Protein AF-A0A1H6UQT1-F1 (afdb_monomer_lite)

Structure (mmCIF, N/CA/C/O backbone):
data_AF-A0A1H6UQT1-F1
#
_entry.id   AF-A0A1H6UQT1-F1
#
loop_
_atom_site.group_PDB
_atom_site.id
_atom_site.type_symbol
_atom_site.label_atom_id
_atom_site.label_alt_id
_atom_site.label_comp_id
_atom_site.label_asym_id
_atom_site.label_entity_id
_atom_site.label_seq_id
_atom_site.pdbx_PDB_ins_code
_atom_site.Cartn_x
_atom_site.Cartn_y
_atom_site.Cartn_z
_atom_site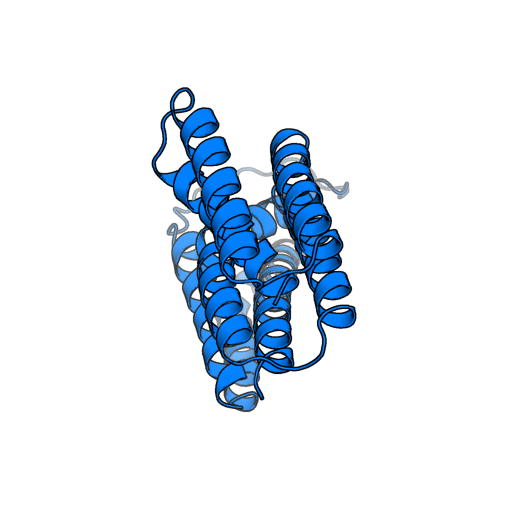.occupancy
_atom_site.B_iso_or_equiv
_atom_site.auth_seq_id
_atom_site.auth_comp_id
_atom_site.auth_asym_id
_atom_site.auth_atom_id
_atom_site.pdbx_PDB_model_num
ATOM 1 N N . MET A 1 1 ? 5.698 -1.270 -13.693 1.00 94.94 1 MET A N 1
ATOM 2 C CA . MET A 1 1 ? 6.881 -1.743 -12.941 1.00 94.94 1 MET A CA 1
ATOM 3 C C . MET A 1 1 ? 7.335 -0.744 -11.873 1.00 94.94 1 MET A C 1
ATOM 5 O O . MET A 1 1 ? 7.610 -1.152 -10.746 1.00 94.94 1 MET A O 1
ATOM 9 N N . THR A 1 2 ? 7.404 0.556 -12.178 1.00 96.44 2 THR A N 1
ATOM 10 C CA . THR A 1 2 ? 7.917 1.591 -11.264 1.00 96.44 2 THR A CA 1
ATOM 11 C C . THR A 1 2 ? 7.169 1.626 -9.932 1.00 96.44 2 THR A C 1
ATOM 13 O O . THR A 1 2 ? 7.797 1.677 -8.874 1.00 96.44 2 THR A O 1
ATOM 16 N N . ALA A 1 3 ? 5.834 1.540 -9.957 1.00 96.94 3 ALA A N 1
ATOM 17 C CA . ALA A 1 3 ? 5.029 1.556 -8.737 1.00 96.94 3 ALA A CA 1
ATOM 18 C C . ALA A 1 3 ? 5.322 0.350 -7.830 1.00 96.94 3 ALA A C 1
ATOM 20 O O . ALA A 1 3 ? 5.468 0.495 -6.616 1.00 96.94 3 ALA A O 1
ATOM 21 N N . ALA A 1 4 ? 5.451 -0.840 -8.422 1.00 97.25 4 ALA A N 1
ATOM 22 C CA . ALA A 1 4 ? 5.762 -2.067 -7.696 1.00 97.25 4 ALA A CA 1
ATOM 23 C C . ALA A 1 4 ? 7.134 -1.986 -7.016 1.00 97.25 4 ALA A C 1
ATOM 25 O O . ALA A 1 4 ? 7.256 -2.307 -5.832 1.00 97.25 4 ALA A O 1
ATOM 26 N N . ILE A 1 5 ? 8.147 -1.492 -7.736 1.00 97.31 5 ILE A N 1
ATOM 27 C CA . ILE A 1 5 ? 9.491 -1.307 -7.182 1.00 97.31 5 ILE A CA 1
ATOM 28 C C . ILE A 1 5 ? 9.473 -0.270 -6.056 1.00 97.31 5 ILE A C 1
ATOM 30 O O . ILE A 1 5 ? 10.095 -0.519 -5.028 1.00 97.31 5 ILE A O 1
ATOM 34 N N . LEU A 1 6 ? 8.725 0.837 -6.176 1.00 98.06 6 LEU A N 1
ATOM 35 C CA . LEU A 1 6 ? 8.603 1.822 -5.093 1.00 98.06 6 LEU A CA 1
ATOM 36 C C . LEU A 1 6 ? 8.063 1.177 -3.810 1.00 98.06 6 LEU A C 1
ATOM 38 O O . LEU A 1 6 ? 8.638 1.356 -2.735 1.00 98.06 6 LEU A O 1
ATOM 42 N N . VAL A 1 7 ? 6.982 0.403 -3.927 1.00 97.94 7 VAL A N 1
ATOM 43 C CA . VAL A 1 7 ? 6.360 -0.286 -2.788 1.00 97.94 7 VAL A CA 1
ATOM 44 C C . VAL A 1 7 ? 7.324 -1.293 -2.161 1.00 97.94 7 VAL A C 1
ATOM 46 O O . VAL A 1 7 ? 7.484 -1.301 -0.941 1.00 97.94 7 VAL A O 1
ATOM 49 N N . ALA A 1 8 ? 8.021 -2.098 -2.966 1.00 97.44 8 ALA A N 1
ATOM 50 C CA . ALA A 1 8 ? 9.017 -3.049 -2.469 1.00 97.44 8 ALA A CA 1
ATOM 51 C C . ALA A 1 8 ? 10.230 -2.357 -1.821 1.00 97.44 8 ALA A C 1
ATOM 53 O O . ALA A 1 8 ? 10.737 -2.802 -0.791 1.00 97.44 8 ALA A O 1
ATOM 54 N N . MET A 1 9 ? 10.674 -1.238 -2.388 1.00 96.62 9 MET A N 1
ATOM 55 C CA . MET A 1 9 ? 11.786 -0.440 -1.884 1.00 96.62 9 MET A CA 1
ATOM 56 C C . MET A 1 9 ? 11.450 0.146 -0.512 1.00 96.62 9 MET A C 1
ATOM 58 O O . MET A 1 9 ? 12.238 -0.008 0.421 1.00 96.62 9 MET A O 1
ATOM 62 N N . VAL A 1 10 ? 10.255 0.721 -0.352 1.00 97.38 10 VAL A N 1
ATOM 63 C CA . VAL A 1 10 ? 9.755 1.222 0.937 1.00 97.38 10 VAL A CA 1
ATOM 64 C C . VAL A 1 10 ? 9.541 0.090 1.946 1.00 97.38 10 VAL A C 1
ATOM 66 O O . VAL A 1 10 ? 9.952 0.211 3.101 1.00 97.38 10 VAL A O 1
ATOM 69 N N . ALA A 1 11 ? 8.992 -1.046 1.517 1.00 97.12 11 ALA A N 1
ATOM 70 C CA . ALA A 1 11 ? 8.860 -2.232 2.358 1.00 97.12 11 ALA A CA 1
ATOM 71 C C . ALA A 1 11 ? 10.218 -2.717 2.898 1.00 97.12 11 ALA A C 1
ATOM 73 O O . ALA A 1 11 ? 10.340 -3.025 4.084 1.00 97.12 11 ALA A O 1
ATOM 74 N N . GLY A 1 12 ? 11.262 -2.727 2.064 1.00 95.62 12 GLY A N 1
ATOM 75 C CA . GLY A 1 12 ? 12.613 -3.090 2.493 1.00 95.62 12 GLY A CA 1
ATOM 76 C C . GLY A 1 12 ? 13.187 -2.132 3.540 1.00 95.62 12 GLY A C 1
ATOM 77 O O . GLY A 1 12 ? 13.788 -2.582 4.516 1.00 95.62 12 GLY A O 1
ATOM 78 N N . VAL A 1 13 ? 12.931 -0.824 3.414 1.00 94.81 13 VAL A N 1
ATOM 79 C CA . VAL A 1 13 ? 13.302 0.166 4.444 1.00 94.81 13 VAL A CA 1
ATOM 80 C C . VAL A 1 13 ? 12.643 -0.154 5.786 1.00 94.81 13 VAL A C 1
ATOM 82 O O . VAL A 1 13 ? 13.306 -0.123 6.825 1.00 94.81 13 VAL A O 1
ATOM 85 N N . GLU A 1 14 ? 11.354 -0.491 5.776 1.00 94.56 14 GLU A N 1
ATOM 86 C CA . GLU A 1 14 ? 10.611 -0.847 6.987 1.00 94.56 14 GLU A CA 1
ATOM 87 C C . GLU A 1 14 ? 11.167 -2.119 7.641 1.00 94.56 14 GLU A C 1
ATOM 89 O O . GLU A 1 14 ? 11.410 -2.129 8.850 1.00 94.56 14 GLU A O 1
ATOM 94 N N . VAL A 1 15 ? 11.465 -3.156 6.849 1.00 93.75 15 VAL A N 1
ATOM 95 C CA . VAL A 1 15 ? 12.079 -4.406 7.335 1.00 93.75 15 VAL A CA 1
ATOM 96 C C . VAL A 1 15 ? 13.429 -4.137 7.987 1.00 93.75 15 VAL A C 1
ATOM 98 O O . VAL A 1 15 ? 13.685 -4.614 9.094 1.00 93.75 15 VAL A O 1
ATOM 101 N N . LEU A 1 16 ? 14.285 -3.332 7.355 1.00 92.00 16 LEU A N 1
ATOM 102 C CA . LEU A 1 16 ? 15.572 -2.948 7.939 1.00 92.00 16 LEU A CA 1
ATOM 103 C C . LEU A 1 16 ? 15.386 -2.200 9.261 1.00 92.00 16 LEU A C 1
ATOM 105 O O . LEU A 1 16 ? 16.152 -2.402 10.208 1.00 92.00 16 LEU A O 1
ATOM 109 N N . GLY A 1 17 ? 14.335 -1.386 9.365 1.00 86.56 17 GLY A N 1
ATOM 110 C CA . GLY A 1 17 ? 13.937 -0.720 10.598 1.00 86.56 17 GLY A CA 1
ATOM 111 C C . GLY A 1 17 ? 13.612 -1.678 11.750 1.00 86.56 17 GLY A C 1
ATOM 112 O O . GLY A 1 17 ? 13.822 -1.316 12.907 1.00 86.56 17 GLY A O 1
ATOM 113 N N . TRP A 1 18 ? 13.155 -2.904 11.475 1.00 85.75 18 TRP A N 1
ATOM 114 C CA . TRP A 1 18 ? 12.771 -3.857 12.524 1.00 85.75 18 TRP A CA 1
ATOM 115 C C . TRP A 1 18 ? 13.965 -4.491 13.246 1.00 85.75 18 TRP A C 1
ATOM 117 O O . TRP A 1 18 ? 13.847 -4.787 14.433 1.00 85.75 18 TRP A O 1
ATOM 127 N N . TRP A 1 19 ? 15.092 -4.677 12.553 1.00 77.88 19 TRP A N 1
ATOM 128 C CA . TRP A 1 19 ? 16.252 -5.434 13.052 1.00 77.88 19 TRP A CA 1
ATOM 129 C C . TRP A 1 19 ? 17.462 -4.550 13.379 1.00 77.88 19 TRP A C 1
ATOM 131 O O . TRP A 1 19 ? 18.312 -4.932 14.181 1.00 77.88 19 TRP A O 1
ATOM 141 N N . SER A 1 20 ? 17.572 -3.371 12.760 1.00 74.38 20 SER A N 1
ATOM 142 C CA . SER A 1 20 ? 18.757 -2.517 12.900 1.00 74.38 20 SER A CA 1
ATOM 143 C C . SER A 1 20 ? 18.741 -1.656 14.166 1.00 74.38 20 SER A C 1
ATOM 145 O O . SER A 1 20 ? 17.747 -0.998 14.496 1.00 74.38 20 SER A O 1
ATOM 147 N N . TYR A 1 21 ? 19.902 -1.578 14.827 1.00 75.38 21 TYR A N 1
ATOM 148 C CA . TYR A 1 21 ? 20.188 -0.528 15.802 1.00 75.38 21 TYR A CA 1
ATOM 149 C C . TYR A 1 21 ? 20.280 0.829 15.095 1.00 75.38 21 TYR A C 1
ATOM 151 O O . TYR A 1 21 ? 20.700 0.914 13.940 1.00 75.38 21 TYR A O 1
ATOM 159 N N . ALA A 1 22 ? 19.949 1.914 15.802 1.00 72.88 22 ALA A N 1
ATOM 160 C CA . ALA A 1 22 ? 19.848 3.258 15.220 1.00 72.88 22 ALA A CA 1
ATOM 161 C C . ALA A 1 22 ? 21.080 3.680 14.391 1.00 72.88 22 ALA A C 1
ATOM 163 O O . ALA A 1 22 ? 20.933 4.310 13.347 1.00 72.88 22 ALA A O 1
ATOM 164 N N . ARG A 1 23 ? 22.290 3.278 14.811 1.00 74.62 23 ARG A N 1
ATOM 165 C CA . ARG A 1 23 ? 23.546 3.605 14.117 1.00 74.62 23 ARG A CA 1
ATOM 166 C C . ARG A 1 23 ? 23.742 2.834 12.804 1.00 74.62 23 ARG A C 1
ATOM 168 O O . ARG A 1 23 ? 24.265 3.401 11.853 1.00 74.62 23 ARG A O 1
ATOM 175 N N . THR A 1 24 ? 23.325 1.568 12.727 1.00 84.75 24 THR A N 1
ATOM 176 C CA . THR A 1 24 ? 23.462 0.751 11.505 1.00 84.75 24 THR A CA 1
ATOM 177 C C . THR A 1 24 ? 22.289 0.927 10.545 1.00 84.75 24 THR A C 1
ATOM 179 O O . THR A 1 24 ? 22.430 0.644 9.358 1.00 84.75 24 THR A O 1
ATOM 182 N N . ARG A 1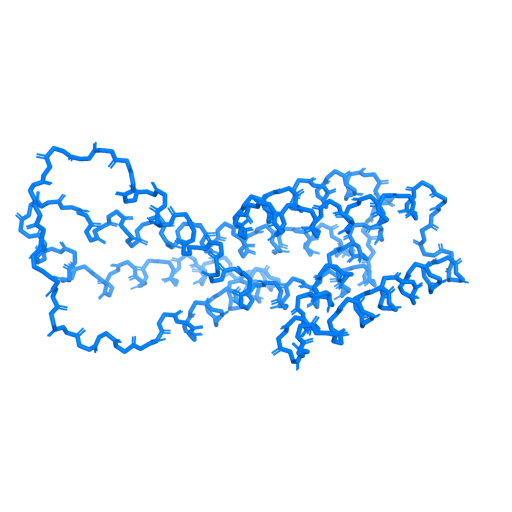 25 ? 21.158 1.458 11.028 1.00 85.88 25 ARG A N 1
ATOM 183 C CA . ARG A 1 25 ? 19.943 1.675 10.236 1.00 85.88 25 ARG A CA 1
ATOM 184 C C . ARG A 1 25 ? 20.171 2.574 9.026 1.00 85.88 25 ARG A C 1
ATOM 186 O O . ARG A 1 25 ? 19.794 2.195 7.929 1.00 85.88 25 ARG A O 1
ATOM 193 N N . LEU A 1 26 ? 20.809 3.732 9.206 1.00 86.38 26 LEU A N 1
ATOM 194 C CA . LEU A 1 26 ? 21.020 4.687 8.109 1.00 86.38 26 LEU A CA 1
ATOM 195 C C . LEU A 1 26 ? 21.854 4.085 6.974 1.00 86.38 26 LEU A C 1
ATOM 197 O O . LEU A 1 26 ? 21.482 4.211 5.811 1.00 86.38 26 LEU A O 1
ATOM 201 N N . VAL A 1 27 ? 22.944 3.395 7.321 1.00 88.50 27 VAL A N 1
ATOM 202 C CA . VAL A 1 27 ? 23.812 2.732 6.339 1.00 88.50 27 VAL A CA 1
ATOM 203 C C . VAL A 1 27 ? 23.055 1.609 5.639 1.00 88.50 27 VAL A C 1
ATOM 205 O O . VAL A 1 27 ? 23.078 1.541 4.418 1.00 88.50 27 VAL A O 1
ATOM 208 N N . ALA A 1 28 ? 22.335 0.764 6.382 1.00 90.31 28 ALA A N 1
ATOM 209 C CA . ALA A 1 28 ? 21.556 -0.321 5.792 1.00 90.31 28 ALA A CA 1
ATOM 210 C C . ALA A 1 28 ? 20.471 0.203 4.838 1.00 90.31 28 ALA A C 1
ATOM 212 O O . ALA A 1 28 ? 20.339 -0.306 3.728 1.00 90.31 28 ALA A O 1
ATOM 213 N N . THR A 1 29 ? 19.740 1.248 5.240 1.00 91.75 29 THR A N 1
ATOM 214 C CA . THR A 1 29 ? 18.734 1.911 4.406 1.00 91.75 29 THR A CA 1
ATOM 215 C C . THR A 1 29 ? 19.367 2.487 3.145 1.00 91.75 29 THR A C 1
ATOM 217 O O . THR A 1 29 ? 18.905 2.181 2.053 1.00 91.75 29 THR A O 1
ATOM 220 N N . ALA A 1 30 ? 20.441 3.274 3.262 1.00 91.62 30 ALA A N 1
ATOM 221 C CA . ALA A 1 30 ? 21.112 3.861 2.103 1.00 91.62 30 ALA A CA 1
ATOM 222 C C . ALA A 1 30 ? 21.621 2.780 1.136 1.00 91.62 30 ALA A C 1
ATOM 224 O O . ALA A 1 30 ? 21.356 2.854 -0.062 1.00 91.62 30 ALA A O 1
ATOM 225 N N . THR A 1 31 ? 22.274 1.740 1.662 1.00 93.50 31 THR A N 1
ATOM 226 C CA . THR A 1 31 ? 22.755 0.597 0.878 1.00 93.50 31 THR A CA 1
ATOM 227 C C . THR A 1 31 ? 21.613 -0.110 0.155 1.00 93.50 31 THR A C 1
ATOM 229 O O . THR A 1 31 ? 21.726 -0.385 -1.035 1.00 93.50 31 THR A O 1
ATOM 232 N N . TRP A 1 32 ? 20.491 -0.361 0.832 1.00 95.06 32 TRP A N 1
ATOM 233 C CA . TRP A 1 32 ? 19.310 -0.967 0.219 1.00 95.06 32 TRP A CA 1
ATOM 234 C C . TRP A 1 32 ? 18.748 -0.128 -0.931 1.00 95.06 32 TRP A C 1
ATOM 236 O O . TRP A 1 32 ? 18.534 -0.658 -2.019 1.00 95.06 32 TRP A O 1
ATOM 246 N N . LEU A 1 33 ? 18.563 1.180 -0.725 1.00 94.38 33 LEU A N 1
ATOM 247 C CA . LEU A 1 33 ? 18.030 2.065 -1.764 1.00 94.38 33 LEU A CA 1
ATOM 248 C C . LEU A 1 33 ? 18.947 2.106 -2.992 1.00 94.38 33 LEU A C 1
ATOM 250 O O . LEU A 1 33 ? 18.461 2.038 -4.118 1.00 94.38 33 LEU A O 1
ATOM 254 N N . VAL A 1 34 ? 20.267 2.161 -2.781 1.00 94.62 34 VAL A N 1
ATOM 255 C CA . VAL A 1 34 ? 21.251 2.125 -3.872 1.00 94.62 34 VAL A CA 1
ATOM 256 C C . VAL A 1 34 ? 21.190 0.794 -4.619 1.00 94.62 34 VAL A C 1
ATOM 258 O O . VAL A 1 34 ? 21.126 0.804 -5.844 1.00 94.62 34 VAL A O 1
ATOM 261 N N . ILE A 1 35 ? 21.159 -0.341 -3.912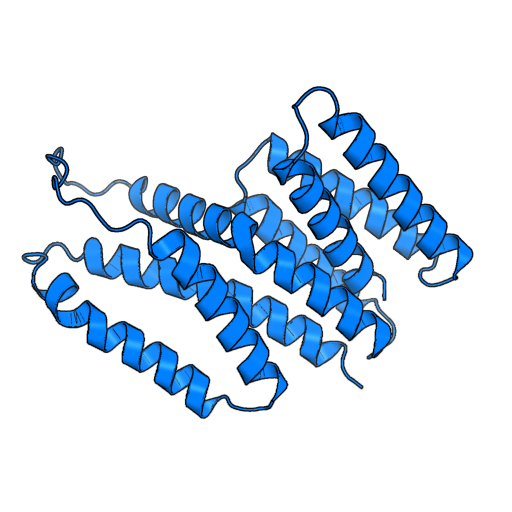 1.00 95.25 35 ILE A N 1
ATOM 262 C CA . ILE A 1 35 ? 21.077 -1.669 -4.540 1.00 95.25 35 ILE A CA 1
ATOM 263 C C . ILE A 1 35 ? 19.828 -1.779 -5.415 1.00 95.25 35 ILE A C 1
ATOM 265 O O . ILE A 1 35 ? 19.933 -2.207 -6.561 1.00 95.25 35 ILE A O 1
ATOM 269 N N . VAL A 1 36 ? 18.661 -1.372 -4.907 1.00 94.38 36 VAL A N 1
ATOM 270 C CA . VAL A 1 36 ? 17.402 -1.463 -5.660 1.00 94.38 36 VAL A CA 1
ATOM 271 C C . VAL A 1 36 ? 17.412 -0.538 -6.878 1.00 94.38 36 VAL A C 1
ATOM 273 O O . VAL A 1 36 ? 17.030 -0.976 -7.959 1.00 94.38 36 VAL A O 1
ATOM 276 N N . LEU A 1 37 ? 17.892 0.704 -6.745 1.00 92.56 37 LEU A N 1
ATOM 277 C CA . LEU A 1 37 ? 17.995 1.638 -7.874 1.00 92.56 37 LEU A CA 1
ATOM 278 C C . LEU A 1 37 ? 18.953 1.131 -8.957 1.00 92.56 37 LEU A C 1
ATOM 280 O O . LEU A 1 37 ? 18.624 1.181 -10.141 1.00 92.56 37 LEU A O 1
ATOM 284 N N . VAL A 1 38 ? 20.118 0.613 -8.559 1.00 92.31 38 VAL A N 1
ATOM 285 C CA . VAL A 1 38 ? 21.097 0.040 -9.492 1.00 92.31 38 VAL A CA 1
ATOM 286 C C . VAL A 1 38 ? 20.523 -1.200 -10.169 1.00 92.31 38 VAL A C 1
ATOM 288 O O . VAL A 1 38 ? 20.613 -1.312 -11.386 1.00 92.31 38 VAL A O 1
ATOM 291 N N . ALA A 1 39 ? 19.886 -2.104 -9.421 1.00 91.75 39 ALA A N 1
ATOM 292 C CA . ALA A 1 39 ? 19.261 -3.296 -9.986 1.00 91.75 39 ALA A CA 1
ATOM 293 C C . ALA A 1 39 ? 18.144 -2.944 -10.982 1.00 91.75 39 ALA A C 1
ATOM 295 O O . ALA A 1 39 ? 18.071 -3.542 -12.055 1.00 91.75 39 ALA A O 1
ATOM 296 N N . ALA A 1 40 ? 17.310 -1.950 -10.661 1.00 90.19 40 ALA A N 1
ATOM 297 C CA . ALA A 1 40 ? 16.241 -1.485 -11.540 1.00 90.19 40 ALA A CA 1
ATOM 298 C C . ALA A 1 40 ? 16.783 -0.852 -12.835 1.00 90.19 40 ALA A C 1
ATOM 300 O O . ALA A 1 40 ? 16.202 -1.054 -13.896 1.00 90.19 40 ALA A O 1
ATOM 301 N N . GLY A 1 41 ? 17.912 -0.138 -12.756 1.00 87.62 41 GLY A N 1
ATOM 302 C CA . GLY A 1 41 ? 18.598 0.417 -13.925 1.00 87.62 41 GLY A CA 1
ATOM 303 C C . GLY A 1 41 ? 19.299 -0.642 -14.778 1.00 87.62 41 GLY A C 1
ATOM 304 O O . GLY A 1 41 ? 19.162 -0.632 -15.991 1.00 87.62 41 GLY A O 1
ATOM 305 N N . VAL A 1 42 ? 20.013 -1.591 -14.163 1.00 90.75 42 VAL A N 1
ATOM 306 C CA . VAL A 1 42 ? 20.727 -2.668 -14.883 1.00 90.75 42 VAL A CA 1
ATOM 307 C C . VAL A 1 42 ? 19.767 -3.619 -15.601 1.00 90.75 42 VAL A C 1
ATOM 309 O O . VAL A 1 42 ? 20.124 -4.194 -16.623 1.00 90.75 42 VAL A O 1
ATOM 312 N N . SER A 1 43 ? 18.560 -3.802 -15.066 1.00 89.50 43 SER A N 1
ATOM 313 C CA . SER A 1 43 ? 17.529 -4.650 -15.675 1.00 89.50 43 SER A CA 1
ATOM 314 C C . SER A 1 43 ? 16.642 -3.917 -16.686 1.00 89.50 43 SER A C 1
ATOM 316 O O . SER A 1 43 ? 15.714 -4.536 -17.201 1.00 89.50 43 SER A O 1
ATOM 318 N N . ASP A 1 44 ? 16.874 -2.618 -16.928 1.00 89.00 44 ASP A N 1
ATOM 319 C CA . ASP A 1 44 ? 15.979 -1.734 -17.694 1.00 89.00 44 ASP A CA 1
ATOM 320 C C . ASP A 1 44 ? 14.509 -1.798 -17.221 1.00 89.00 44 ASP A C 1
ATOM 322 O O . ASP A 1 44 ? 13.573 -1.484 -17.957 1.00 89.00 44 ASP A O 1
ATOM 326 N N . ALA A 1 45 ? 14.285 -2.184 -15.957 1.00 88.38 45 ALA A N 1
ATOM 327 C CA . ALA A 1 45 ? 12.954 -2.353 -15.378 1.00 88.38 45 ALA A CA 1
ATOM 328 C C . ALA A 1 45 ? 12.203 -1.020 -15.252 1.00 88.38 45 ALA A C 1
ATOM 330 O O . ALA A 1 45 ? 10.972 -0.994 -15.181 1.00 88.38 45 ALA A O 1
ATOM 331 N N . VAL A 1 46 ? 12.941 0.092 -15.194 1.00 91.44 46 VAL A N 1
ATOM 332 C CA . VAL A 1 46 ? 12.406 1.454 -15.146 1.00 91.44 46 VAL A CA 1
ATOM 333 C C . VAL A 1 46 ? 13.254 2.387 -16.006 1.00 91.44 46 VAL A C 1
ATOM 335 O O . VAL A 1 46 ? 14.480 2.319 -15.999 1.00 91.44 46 VAL A O 1
ATOM 338 N N . GLY A 1 47 ? 12.604 3.316 -16.709 1.00 90.62 47 GLY A N 1
ATOM 339 C CA . GLY A 1 47 ? 13.307 4.394 -17.408 1.00 90.62 47 GLY A CA 1
ATOM 340 C C . GLY A 1 47 ? 13.903 5.431 -16.446 1.00 90.62 47 GLY A C 1
ATOM 341 O O . GLY A 1 47 ? 13.644 5.409 -15.241 1.00 90.62 47 GLY A O 1
ATOM 342 N N . ALA A 1 48 ? 14.637 6.412 -16.983 1.00 91.06 48 ALA A N 1
ATOM 343 C CA . ALA A 1 48 ? 15.275 7.473 -16.191 1.00 91.06 48 ALA A CA 1
ATOM 344 C C . ALA A 1 48 ? 14.289 8.214 -15.265 1.00 91.06 48 ALA A C 1
ATOM 346 O O . ALA A 1 48 ? 14.570 8.424 -14.086 1.00 91.06 48 ALA A O 1
ATOM 347 N N . TRP A 1 49 ? 13.099 8.546 -15.771 1.00 91.69 49 TRP A N 1
ATOM 348 C CA . TRP A 1 49 ? 12.039 9.168 -14.971 1.00 91.69 49 TRP A CA 1
ATOM 349 C C . TRP A 1 49 ? 11.493 8.245 -13.879 1.00 91.69 49 TRP A C 1
ATOM 351 O O . TRP A 1 49 ? 11.181 8.714 -12.786 1.00 91.69 49 TRP A O 1
ATOM 361 N N . GLY A 1 50 ? 11.438 6.936 -14.136 1.00 92.75 50 GLY A N 1
ATOM 362 C CA . GLY A 1 50 ? 11.068 5.948 -13.129 1.00 92.75 50 GLY A CA 1
ATOM 363 C C . GLY A 1 50 ? 12.107 5.869 -12.011 1.00 92.75 50 GLY A C 1
ATOM 364 O O . GLY A 1 50 ? 11.745 5.918 -10.841 1.00 92.75 50 GLY A O 1
ATOM 365 N N . ALA A 1 51 ? 13.401 5.872 -12.341 1.00 93.62 51 ALA A N 1
ATOM 366 C CA . ALA A 1 51 ? 14.472 5.919 -11.343 1.00 93.62 51 ALA A CA 1
ATOM 367 C C . ALA A 1 51 ? 14.413 7.191 -10.474 1.00 93.62 51 ALA A C 1
ATOM 369 O O . ALA A 1 51 ? 14.554 7.114 -9.251 1.00 93.62 51 ALA A O 1
ATOM 370 N N . VAL A 1 52 ? 14.132 8.354 -11.079 1.00 94.12 52 VAL A N 1
ATOM 371 C CA . VAL A 1 52 ? 13.896 9.605 -10.335 1.00 94.12 52 VAL A CA 1
ATOM 372 C C . VAL A 1 52 ? 12.692 9.459 -9.403 1.00 94.12 52 VAL A C 1
ATOM 374 O O . VAL A 1 52 ? 12.787 9.818 -8.230 1.00 94.12 52 VAL A O 1
ATOM 377 N N . ALA A 1 53 ? 11.585 8.887 -9.882 1.00 95.38 53 ALA A N 1
ATOM 378 C CA . ALA A 1 53 ? 10.395 8.667 -9.067 1.00 95.38 53 ALA A CA 1
ATOM 379 C C . ALA A 1 53 ? 10.651 7.726 -7.879 1.00 95.38 53 ALA A C 1
ATOM 381 O O . ALA A 1 53 ? 10.175 7.997 -6.778 1.00 95.38 53 ALA A O 1
ATOM 382 N N . LEU A 1 54 ? 11.443 6.666 -8.062 1.00 96.44 54 LEU A N 1
ATOM 383 C CA . LEU A 1 54 ? 11.860 5.769 -6.979 1.00 96.44 54 LEU A CA 1
ATOM 384 C C . LEU A 1 54 ? 12.696 6.505 -5.923 1.00 96.44 54 LEU A C 1
ATOM 386 O O . LEU A 1 54 ? 12.446 6.373 -4.721 1.00 96.44 54 LEU A O 1
ATOM 390 N N . GLY A 1 55 ? 13.666 7.312 -6.361 1.00 94.50 55 GLY A N 1
ATOM 391 C CA . GLY A 1 55 ? 14.503 8.120 -5.473 1.00 94.50 55 GLY A CA 1
ATOM 392 C C . GLY A 1 55 ? 13.687 9.144 -4.680 1.00 94.50 55 GLY A C 1
ATOM 393 O O . GLY A 1 55 ? 13.765 9.185 -3.454 1.00 94.50 55 GLY A O 1
ATOM 394 N N . VAL A 1 56 ? 12.850 9.927 -5.364 1.00 96.06 56 VAL A N 1
ATOM 395 C CA . VAL A 1 56 ? 11.995 10.944 -4.732 1.00 96.06 56 VAL A CA 1
ATOM 396 C C . VAL A 1 56 ? 10.947 10.303 -3.825 1.00 96.06 56 VAL A C 1
ATOM 398 O O . VAL A 1 56 ? 10.757 10.766 -2.704 1.00 96.06 56 VAL A O 1
ATOM 401 N N . GLY A 1 57 ? 10.293 9.227 -4.264 1.00 96.00 57 GLY A N 1
ATOM 402 C CA . GLY A 1 57 ? 9.262 8.540 -3.487 1.00 96.00 57 GLY A CA 1
ATOM 403 C C . GLY A 1 57 ? 9.810 7.909 -2.207 1.00 96.00 57 GLY A C 1
ATOM 404 O O . GLY A 1 57 ? 9.228 8.077 -1.137 1.00 96.00 57 GLY A O 1
ATOM 405 N N . SER A 1 58 ? 10.963 7.240 -2.280 1.00 94.56 58 SER A N 1
ATOM 406 C CA . SER A 1 58 ? 11.610 6.643 -1.102 1.00 94.56 58 SER A CA 1
ATOM 407 C C . SER A 1 58 ? 12.202 7.687 -0.147 1.00 94.56 58 SER A C 1
ATOM 409 O O . SER A 1 58 ? 12.072 7.547 1.070 1.00 94.56 58 SER A O 1
ATOM 411 N N . ALA A 1 59 ? 12.794 8.767 -0.666 1.00 94.56 59 ALA A N 1
ATOM 412 C CA . ALA A 1 59 ? 13.225 9.897 0.153 1.00 94.56 59 ALA A CA 1
ATOM 413 C C . ALA A 1 59 ? 12.024 10.581 0.823 1.00 94.56 59 ALA A C 1
ATOM 415 O O . ALA A 1 59 ? 12.069 10.872 2.018 1.00 94.56 59 ALA A O 1
ATOM 416 N N . GLY A 1 60 ? 10.930 10.769 0.079 1.00 95.75 60 GLY A N 1
ATOM 417 C CA . GLY A 1 60 ? 9.656 11.262 0.589 1.00 95.75 60 GLY A CA 1
ATOM 418 C C . GLY A 1 60 ? 9.142 10.396 1.735 1.00 95.75 60 GLY A C 1
ATOM 419 O O . GLY A 1 60 ? 8.880 10.923 2.812 1.00 95.75 60 GLY A O 1
ATOM 420 N N . TRP A 1 61 ? 9.100 9.071 1.555 1.00 96.00 61 TRP A N 1
ATOM 421 C CA . TRP A 1 61 ? 8.751 8.128 2.621 1.00 96.00 61 TRP A CA 1
ATOM 422 C C . TRP A 1 61 ? 9.586 8.355 3.881 1.00 96.00 61 TRP A C 1
ATOM 424 O O . TRP A 1 61 ? 9.027 8.555 4.954 1.00 96.00 61 TRP A O 1
ATOM 434 N N . LEU A 1 62 ? 10.916 8.379 3.762 1.00 94.00 62 LEU A N 1
ATOM 435 C CA . LEU A 1 62 ? 11.816 8.563 4.903 1.00 94.00 62 LEU A CA 1
ATOM 436 C C . LEU A 1 62 ? 11.605 9.903 5.612 1.00 94.00 62 LEU A C 1
ATOM 438 O O . LEU A 1 62 ? 11.557 9.948 6.840 1.00 94.00 62 LEU A O 1
ATOM 442 N N . VAL A 1 63 ? 11.466 10.990 4.851 1.00 94.88 63 VAL A N 1
ATOM 443 C CA . VAL A 1 63 ? 11.251 12.331 5.404 1.00 94.88 63 VAL A CA 1
ATOM 444 C C . VAL A 1 63 ? 9.908 12.409 6.121 1.00 94.88 63 VAL A C 1
ATOM 446 O O . VAL A 1 63 ? 9.861 12.917 7.241 1.00 94.88 63 VAL A O 1
ATOM 449 N N . LEU A 1 64 ? 8.833 11.891 5.520 1.00 94.94 64 LEU A N 1
ATOM 450 C CA . LEU A 1 64 ? 7.519 11.865 6.158 1.00 94.94 64 LEU A CA 1
ATOM 451 C C . LEU A 1 64 ? 7.517 10.957 7.389 1.00 94.94 64 LEU A C 1
ATOM 453 O O . LEU A 1 64 ? 7.045 11.392 8.431 1.00 94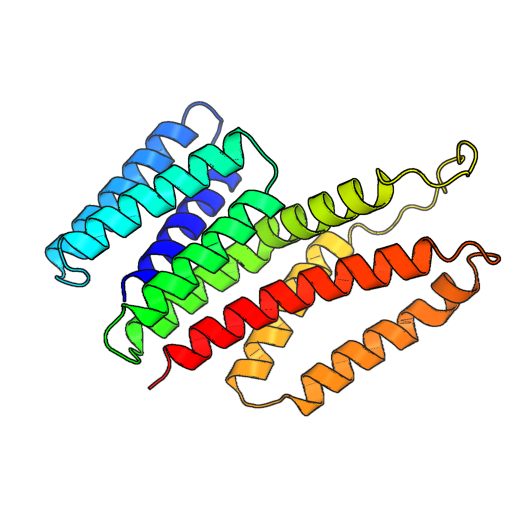.94 64 LEU A O 1
ATOM 457 N N . ARG A 1 65 ? 8.103 9.756 7.322 1.00 92.06 65 ARG A N 1
ATOM 458 C CA . ARG A 1 65 ? 8.233 8.851 8.481 1.00 92.06 65 ARG A CA 1
ATOM 459 C C . ARG A 1 65 ? 9.045 9.454 9.621 1.00 92.06 65 ARG A C 1
ATOM 461 O O . ARG A 1 65 ? 8.858 9.065 10.766 1.00 92.06 65 ARG A O 1
ATOM 468 N N . TRP A 1 66 ? 9.982 10.351 9.316 1.00 90.06 66 TRP A N 1
ATOM 469 C CA . TRP A 1 66 ? 10.800 11.014 10.327 1.00 90.06 66 TRP A CA 1
ATOM 470 C C . TRP A 1 66 ? 10.130 12.256 10.923 1.00 90.06 66 TRP A C 1
ATOM 472 O O . TRP A 1 66 ? 10.304 12.532 12.107 1.00 90.06 66 TRP A O 1
ATOM 482 N N . ARG A 1 67 ? 9.384 13.020 10.115 1.00 94.19 67 ARG A N 1
ATOM 483 C CA . ARG A 1 67 ? 8.736 14.270 10.550 1.00 94.19 67 ARG A CA 1
ATOM 484 C C . ARG A 1 67 ? 7.318 14.101 11.075 1.00 94.19 67 ARG A C 1
ATOM 486 O O . ARG A 1 67 ? 6.835 14.982 11.777 1.00 94.19 67 ARG A O 1
ATOM 493 N N . THR A 1 68 ? 6.642 13.041 10.663 1.00 92.38 68 THR A N 1
ATOM 494 C CA . THR A 1 68 ? 5.222 12.790 10.911 1.00 92.38 68 THR A CA 1
ATOM 495 C C . THR A 1 68 ? 5.006 11.313 11.231 1.00 92.38 68 THR A C 1
ATOM 497 O O . THR A 1 68 ? 5.943 10.516 11.172 1.00 92.38 68 THR A O 1
ATOM 500 N N . ASP A 1 69 ? 3.767 10.939 11.530 1.00 90.31 69 ASP A N 1
ATOM 501 C CA . ASP A 1 69 ? 3.423 9.558 11.861 1.00 90.31 69 ASP A CA 1
ATOM 502 C C . ASP A 1 69 ? 3.320 8.645 10.619 1.00 90.31 69 ASP A C 1
ATOM 504 O O . ASP A 1 69 ? 3.316 9.092 9.463 1.00 90.31 69 ASP A O 1
ATOM 508 N N . ALA A 1 70 ? 3.205 7.334 10.853 1.00 91.56 70 ALA A N 1
ATOM 509 C CA . ALA A 1 70 ? 3.072 6.309 9.818 1.00 91.56 70 ALA A CA 1
ATOM 510 C C . ALA A 1 70 ? 1.904 6.577 8.869 1.00 91.56 70 ALA A C 1
ATOM 512 O O . ALA A 1 70 ? 2.027 6.338 7.666 1.00 91.56 70 ALA A O 1
ATOM 513 N N . GLY A 1 71 ? 0.788 7.081 9.400 1.00 92.44 71 GLY A N 1
ATOM 514 C CA . GLY A 1 71 ? -0.423 7.361 8.631 1.00 92.44 71 GLY A CA 1
ATOM 515 C C . GLY A 1 71 ? -0.197 8.307 7.454 1.00 92.44 71 GLY A C 1
ATOM 516 O O . GLY A 1 71 ? -0.612 8.008 6.334 1.00 92.44 71 GLY A O 1
ATOM 517 N N . VAL A 1 72 ? 0.511 9.419 7.675 1.00 94.19 72 VAL A N 1
ATOM 518 C CA . VAL A 1 72 ? 0.745 10.426 6.623 1.00 94.19 72 VAL A CA 1
ATOM 519 C C . VAL A 1 72 ? 1.713 9.886 5.574 1.00 94.19 72 VAL A C 1
ATOM 521 O O . VAL A 1 72 ? 1.469 10.026 4.375 1.00 94.19 72 VAL A O 1
ATOM 524 N N . ALA A 1 73 ? 2.778 9.213 6.015 1.00 96.38 73 ALA A N 1
ATOM 525 C CA . ALA A 1 73 ? 3.730 8.576 5.114 1.00 96.38 73 ALA A CA 1
ATOM 526 C C . ALA A 1 73 ? 3.060 7.503 4.237 1.00 96.38 73 ALA A C 1
ATOM 528 O O . ALA A 1 73 ? 3.289 7.467 3.028 1.00 96.38 73 ALA A O 1
ATOM 529 N N . MET A 1 74 ? 2.192 6.666 4.821 1.00 97.25 74 MET A N 1
ATOM 530 C CA . MET A 1 74 ? 1.427 5.645 4.095 1.00 97.25 74 MET A CA 1
ATOM 531 C C . MET A 1 74 ? 0.451 6.261 3.100 1.00 97.25 74 MET A C 1
ATOM 533 O O . MET A 1 74 ? 0.411 5.823 1.955 1.00 97.25 74 MET A O 1
ATOM 537 N N . GLY A 1 75 ? -0.281 7.307 3.491 1.00 96.56 75 GLY A N 1
ATOM 538 C CA . GLY A 1 75 ? -1.160 8.030 2.572 1.00 96.56 75 GLY A CA 1
ATOM 539 C C . GLY A 1 75 ? -0.400 8.579 1.360 1.00 96.56 75 GLY A C 1
ATOM 540 O O . GLY A 1 75 ? -0.809 8.356 0.222 1.00 96.56 75 GLY A O 1
ATOM 541 N N . ALA A 1 76 ? 0.751 9.219 1.588 1.00 97.06 76 ALA A N 1
ATOM 542 C CA . ALA A 1 76 ? 1.602 9.724 0.512 1.00 97.06 76 ALA A CA 1
ATOM 543 C C . ALA A 1 76 ? 2.140 8.600 -0.389 1.00 97.06 76 ALA A C 1
ATOM 545 O O . ALA A 1 76 ? 2.157 8.757 -1.609 1.00 97.06 76 ALA A O 1
ATOM 546 N N . LEU A 1 77 ? 2.534 7.459 0.189 1.00 97.75 77 LEU A N 1
ATOM 547 C CA . LEU A 1 77 ? 2.980 6.290 -0.569 1.00 97.75 77 LEU A CA 1
ATOM 548 C C . LEU A 1 77 ? 1.868 5.724 -1.453 1.00 97.75 77 LEU A C 1
ATOM 550 O O . LEU A 1 77 ? 2.120 5.451 -2.622 1.00 97.75 77 LEU A O 1
ATOM 554 N N . VAL A 1 78 ? 0.654 5.563 -0.918 1.00 97.69 78 VAL A N 1
ATOM 555 C CA . VAL A 1 78 ? -0.503 5.054 -1.672 1.00 97.69 78 VAL A CA 1
ATOM 556 C C . VAL A 1 78 ? -0.812 5.969 -2.856 1.00 97.69 78 VAL A C 1
ATOM 558 O O . VAL A 1 78 ? -1.000 5.483 -3.970 1.00 97.69 78 VAL A O 1
ATOM 561 N N . ILE A 1 79 ? -0.793 7.288 -2.647 1.00 97.69 79 ILE A N 1
ATOM 562 C CA . ILE A 1 79 ? -1.008 8.270 -3.717 1.00 97.69 79 ILE A CA 1
ATOM 563 C C . ILE A 1 79 ? 0.112 8.190 -4.760 1.00 97.69 79 ILE A C 1
ATOM 565 O O . ILE A 1 79 ? -0.169 8.084 -5.952 1.00 97.69 79 ILE A O 1
ATOM 569 N N . ALA A 1 80 ? 1.377 8.204 -4.334 1.00 97.44 80 ALA A N 1
ATOM 570 C CA . ALA A 1 80 ? 2.520 8.149 -5.243 1.00 97.44 80 ALA A CA 1
ATOM 571 C C . ALA A 1 80 ? 2.546 6.846 -6.057 1.00 97.44 80 ALA A C 1
ATOM 573 O O . ALA A 1 80 ? 2.726 6.885 -7.271 1.00 97.44 80 ALA A O 1
ATOM 574 N N . ALA A 1 81 ? 2.314 5.699 -5.413 1.00 97.00 81 ALA A N 1
ATOM 575 C CA . ALA A 1 81 ? 2.219 4.408 -6.082 1.00 97.00 81 ALA A CA 1
ATOM 576 C C . ALA A 1 81 ? 1.040 4.375 -7.064 1.00 97.00 81 ALA A C 1
ATOM 578 O O . ALA A 1 81 ? 1.214 3.918 -8.188 1.00 97.00 81 ALA A O 1
ATOM 579 N N . GLY A 1 82 ? -0.123 4.920 -6.690 1.00 96.06 82 GLY A N 1
ATOM 580 C CA . GLY A 1 82 ? -1.281 5.043 -7.578 1.00 96.06 82 GLY A CA 1
ATOM 581 C C . GLY A 1 82 ? -0.993 5.881 -8.825 1.00 96.06 82 GLY A C 1
ATOM 582 O O . GLY A 1 82 ? -1.285 5.451 -9.937 1.00 96.06 82 GLY A O 1
ATOM 583 N N . LEU A 1 83 ? -0.352 7.042 -8.668 1.00 96.06 83 LEU A N 1
ATOM 584 C CA . LEU A 1 83 ? 0.058 7.884 -9.798 1.00 96.06 83 LEU A CA 1
ATOM 585 C C . LEU A 1 83 ? 1.076 7.177 -10.702 1.00 96.06 83 LEU A C 1
ATOM 587 O O . LEU A 1 83 ? 0.993 7.284 -11.923 1.00 96.06 83 LEU A O 1
ATOM 591 N N . LEU A 1 84 ? 2.011 6.425 -10.117 1.00 95.75 84 LEU A N 1
ATOM 592 C CA . LEU A 1 84 ? 2.980 5.640 -10.880 1.00 95.75 84 LEU A CA 1
ATOM 593 C C . LEU A 1 84 ? 2.343 4.449 -11.595 1.00 95.75 84 LEU A C 1
ATOM 595 O O . LEU A 1 84 ? 2.782 4.129 -12.692 1.00 95.75 84 LEU A O 1
ATOM 599 N N . LEU A 1 85 ? 1.303 3.826 -11.034 1.00 94.81 85 LEU A N 1
ATOM 600 C CA . LEU A 1 85 ? 0.542 2.778 -11.723 1.00 94.81 85 LEU A CA 1
ATOM 601 C C . LEU A 1 85 ? -0.135 3.318 -12.982 1.00 94.81 85 LEU A C 1
ATOM 603 O O . LEU A 1 85 ? -0.145 2.634 -13.995 1.00 94.81 85 LEU A O 1
ATOM 607 N N . LEU A 1 86 ? -0.664 4.545 -12.933 1.00 93.00 86 LEU A N 1
ATOM 608 C CA . LEU A 1 86 ? -1.261 5.198 -14.104 1.00 93.00 86 LEU A CA 1
ATOM 609 C C . LEU A 1 86 ? -0.222 5.538 -15.183 1.00 93.00 86 LEU A C 1
ATOM 611 O O . LEU A 1 86 ? -0.569 5.626 -16.358 1.00 93.00 86 LEU A O 1
ATOM 615 N N . ALA A 1 87 ? 1.032 5.759 -14.783 1.00 91.44 87 ALA A N 1
ATOM 616 C CA . ALA A 1 87 ? 2.142 6.027 -15.693 1.00 91.44 87 ALA A CA 1
ATOM 617 C C . ALA A 1 87 ? 2.831 4.746 -16.203 1.00 91.44 87 ALA A C 1
ATOM 619 O O . ALA A 1 87 ? 3.468 4.771 -17.256 1.00 91.44 87 ALA A O 1
ATOM 620 N N . ASP A 1 88 ? 2.732 3.641 -15.461 1.00 90.06 88 ASP A N 1
ATOM 621 C CA . ASP A 1 88 ? 3.269 2.339 -15.844 1.00 90.06 88 ASP A CA 1
ATOM 622 C C . ASP A 1 88 ? 2.454 1.763 -17.026 1.00 90.06 88 ASP A C 1
ATOM 624 O O . ASP A 1 88 ? 1.226 1.785 -17.038 1.00 90.06 88 ASP A O 1
ATOM 628 N N . GLY A 1 89 ? 3.150 1.256 -18.049 1.00 74.19 89 GLY A N 1
ATOM 629 C CA . GLY A 1 89 ? 2.594 0.888 -19.361 1.00 74.19 89 GLY A CA 1
ATOM 630 C C . GLY A 1 89 ? 1.756 -0.398 -19.428 1.00 74.19 89 GLY A C 1
ATOM 631 O O . GLY A 1 89 ? 1.956 -1.190 -20.346 1.00 74.19 89 GLY A O 1
ATOM 632 N N . GLY A 1 90 ? 0.815 -0.595 -18.501 1.00 80.94 90 GLY A N 1
ATOM 633 C CA . GLY A 1 90 ? -0.111 -1.734 -18.467 1.00 80.94 90 GLY A CA 1
ATOM 634 C C . GLY A 1 90 ? 0.264 -2.836 -17.462 1.00 80.94 90 GLY A C 1
ATOM 635 O O . GLY A 1 90 ? 1.240 -2.694 -16.718 1.00 80.94 90 GLY A O 1
ATOM 636 N N . PRO A 1 91 ? -0.536 -3.918 -17.394 1.00 90.06 91 PRO A N 1
ATOM 637 C CA . PRO A 1 91 ? -0.338 -5.002 -16.438 1.00 90.06 91 PRO A CA 1
ATOM 638 C C . PRO A 1 91 ? 0.960 -5.776 -16.698 1.00 90.06 91 PRO A C 1
ATOM 640 O O . PRO A 1 91 ? 1.380 -5.981 -17.836 1.00 90.06 91 PRO A O 1
ATOM 643 N N . ASP A 1 92 ? 1.584 -6.227 -15.614 1.00 93.31 92 ASP A N 1
ATOM 644 C CA . ASP A 1 92 ? 2.863 -6.927 -15.601 1.00 93.31 92 ASP A CA 1
ATOM 645 C C . ASP A 1 92 ? 2.894 -7.894 -14.409 1.00 93.31 92 ASP A C 1
ATOM 647 O O . ASP A 1 92 ? 2.896 -7.492 -13.241 1.00 93.31 92 ASP A O 1
ATOM 651 N N . GLY A 1 93 ? 2.952 -9.195 -14.708 1.00 93.94 93 GLY A N 1
ATOM 652 C CA . GLY A 1 93 ? 2.950 -10.245 -13.693 1.00 93.94 93 GLY A CA 1
ATOM 653 C C . GLY A 1 93 ? 4.135 -10.170 -12.724 1.00 93.94 93 GLY A C 1
ATOM 654 O O . GLY A 1 93 ? 3.962 -10.449 -11.536 1.00 93.94 93 GLY A O 1
ATOM 655 N N . ALA A 1 94 ? 5.320 -9.750 -13.180 1.00 94.31 94 ALA A N 1
ATOM 656 C CA . ALA A 1 94 ? 6.471 -9.567 -12.298 1.00 94.31 94 ALA A CA 1
ATOM 657 C C . ALA A 1 94 ? 6.241 -8.381 -11.353 1.00 94.31 94 ALA A C 1
ATOM 659 O O . ALA A 1 94 ? 6.475 -8.493 -10.146 1.00 94.31 94 ALA A O 1
ATOM 660 N N . ALA A 1 95 ? 5.695 -7.278 -11.872 1.00 95.56 95 ALA A N 1
ATOM 661 C CA . ALA A 1 95 ? 5.300 -6.139 -11.052 1.00 95.56 95 ALA A CA 1
ATOM 662 C C . ALA A 1 95 ? 4.225 -6.527 -10.022 1.00 95.56 95 ALA A C 1
ATOM 664 O O . ALA A 1 95 ? 4.324 -6.115 -8.867 1.00 95.56 95 ALA A O 1
ATOM 665 N N . ALA A 1 96 ? 3.245 -7.361 -10.387 1.00 96.62 96 ALA A N 1
ATOM 666 C CA . ALA A 1 96 ? 2.222 -7.847 -9.460 1.00 96.62 96 ALA A CA 1
ATOM 667 C C . ALA A 1 96 ? 2.829 -8.638 -8.288 1.00 96.62 96 ALA A C 1
ATOM 669 O O . ALA A 1 96 ? 2.451 -8.424 -7.135 1.00 96.62 96 ALA A O 1
ATOM 670 N N . VAL A 1 97 ? 3.807 -9.512 -8.560 1.00 97.00 97 VAL A N 1
ATOM 671 C CA . VAL A 1 97 ? 4.517 -10.278 -7.520 1.00 97.00 97 VAL A CA 1
ATOM 672 C C . VAL A 1 97 ? 5.336 -9.354 -6.615 1.00 97.00 97 VAL A C 1
ATOM 674 O O . VAL A 1 97 ? 5.241 -9.454 -5.391 1.00 97.00 97 VAL A O 1
ATOM 677 N N . ILE A 1 98 ? 6.102 -8.424 -7.194 1.00 96.81 98 ILE A N 1
ATOM 678 C CA . ILE A 1 98 ? 6.923 -7.460 -6.442 1.00 96.81 98 ILE A CA 1
ATOM 679 C C . ILE A 1 98 ? 6.038 -6.578 -5.547 1.00 96.81 98 ILE A C 1
ATOM 681 O O . ILE A 1 98 ? 6.311 -6.433 -4.352 1.00 96.81 98 ILE A O 1
ATOM 685 N N . ALA A 1 99 ? 4.950 -6.036 -6.103 1.00 97.12 99 ALA A N 1
ATOM 686 C CA . ALA A 1 99 ? 3.975 -5.240 -5.368 1.00 97.12 99 ALA A CA 1
ATOM 687 C C . ALA A 1 99 ? 3.314 -6.055 -4.252 1.00 97.12 99 ALA A C 1
ATOM 689 O O . ALA A 1 99 ? 3.189 -5.561 -3.134 1.00 97.12 99 ALA A O 1
ATOM 690 N N . GLY A 1 100 ? 2.944 -7.310 -4.524 1.00 97.50 100 GLY A N 1
ATOM 691 C CA . GLY A 1 100 ? 2.340 -8.209 -3.543 1.00 97.50 100 GLY A CA 1
ATOM 692 C C . GLY A 1 100 ? 3.248 -8.485 -2.346 1.00 97.50 100 GLY A C 1
ATOM 693 O O . GLY A 1 100 ? 2.803 -8.386 -1.203 1.00 97.50 100 GLY A O 1
ATOM 694 N N . LEU A 1 101 ? 4.534 -8.758 -2.586 1.00 97.69 101 LEU A N 1
ATOM 695 C CA . LEU A 1 101 ? 5.517 -8.966 -1.518 1.00 97.69 101 LEU A CA 1
ATOM 696 C C . LEU A 1 101 ? 5.734 -7.694 -0.689 1.00 97.69 101 LEU A C 1
ATOM 698 O O . LEU A 1 101 ? 5.708 -7.747 0.543 1.00 97.69 101 LEU A O 1
ATOM 702 N N . GLY A 1 102 ? 5.901 -6.543 -1.348 1.00 97.56 102 GLY A N 1
ATOM 703 C CA . GLY A 1 102 ? 6.054 -5.262 -0.658 1.00 97.56 102 GLY A CA 1
ATOM 704 C C . GLY A 1 102 ? 4.812 -4.891 0.161 1.00 97.56 102 GLY A C 1
ATOM 705 O O . GLY A 1 102 ? 4.920 -4.524 1.332 1.00 97.56 102 GLY A O 1
ATOM 706 N N . ALA A 1 103 ? 3.619 -5.074 -0.405 1.00 98.00 103 ALA A N 1
ATOM 707 C CA . ALA A 1 103 ? 2.359 -4.840 0.286 1.00 98.00 103 ALA A CA 1
ATOM 708 C C . ALA A 1 103 ? 2.183 -5.772 1.492 1.00 98.00 103 ALA A C 1
ATOM 710 O O . ALA A 1 103 ? 1.803 -5.305 2.561 1.00 98.00 103 ALA A O 1
ATOM 711 N N . ALA A 1 104 ? 2.513 -7.064 1.379 1.00 97.25 104 ALA A N 1
ATOM 712 C CA . ALA A 1 104 ? 2.414 -8.005 2.497 1.00 97.25 104 ALA A CA 1
ATOM 713 C C . ALA A 1 104 ? 3.252 -7.556 3.710 1.00 97.25 104 ALA A C 1
ATOM 715 O O . ALA A 1 104 ? 2.782 -7.615 4.853 1.00 97.25 104 ALA A O 1
ATOM 716 N N . VAL A 1 105 ? 4.459 -7.041 3.458 1.00 96.88 105 VAL A N 1
ATOM 717 C CA . VAL A 1 105 ? 5.331 -6.455 4.484 1.00 96.88 105 VAL A CA 1
ATOM 718 C C . VAL A 1 105 ? 4.695 -5.206 5.102 1.00 96.88 105 VAL A C 1
ATOM 720 O O . VAL A 1 105 ? 4.579 -5.123 6.327 1.00 96.88 105 VAL A O 1
ATOM 723 N N . LEU A 1 106 ? 4.233 -4.257 4.283 1.00 97.38 106 LEU A N 1
ATOM 724 C CA . LEU A 1 106 ? 3.644 -3.000 4.765 1.00 97.38 106 LEU A CA 1
ATOM 725 C C . LEU A 1 106 ? 2.336 -3.218 5.540 1.00 97.38 106 LEU A C 1
ATOM 727 O O . LEU A 1 106 ? 2.099 -2.562 6.556 1.00 97.38 106 LEU A O 1
ATOM 731 N N . LEU A 1 107 ? 1.520 -4.194 5.134 1.00 97.44 107 LEU A N 1
ATOM 732 C CA . LEU A 1 107 ? 0.290 -4.586 5.831 1.00 97.44 107 LEU A CA 1
ATOM 733 C C . LEU A 1 107 ? 0.550 -5.285 7.175 1.00 97.44 107 LEU A C 1
ATOM 735 O O . LEU A 1 107 ? -0.389 -5.504 7.944 1.00 97.44 107 LEU A O 1
ATOM 739 N N . SER A 1 108 ? 1.805 -5.603 7.493 1.00 94.56 108 SER A N 1
ATOM 740 C CA . SER A 1 108 ? 2.184 -6.205 8.768 1.00 94.56 108 SER A CA 1
ATOM 741 C C . SER A 1 108 ? 2.291 -5.144 9.866 1.00 94.56 108 SER A C 1
ATOM 743 O O . SER A 1 108 ? 1.285 -4.720 10.441 1.00 94.56 108 SER A O 1
ATOM 745 N N . ARG A 1 109 ? 3.513 -4.696 10.176 1.00 92.56 109 ARG A N 1
ATOM 746 C CA . ARG A 1 109 ? 3.773 -3.758 11.271 1.00 92.56 109 ARG A CA 1
ATOM 747 C C . ARG A 1 109 ? 3.358 -2.334 10.912 1.00 92.56 109 ARG A C 1
ATOM 749 O O . ARG A 1 109 ? 2.706 -1.687 11.722 1.00 92.56 109 ARG A O 1
ATOM 756 N N . THR A 1 110 ? 3.685 -1.870 9.709 1.00 94.94 110 THR A N 1
ATOM 757 C CA . THR A 1 110 ? 3.478 -0.472 9.309 1.00 94.94 110 THR A CA 1
ATOM 758 C C . THR A 1 110 ? 1.990 -0.115 9.271 1.00 94.94 110 THR A C 1
ATOM 760 O O . THR A 1 110 ? 1.598 0.909 9.813 1.00 94.94 110 THR A O 1
ATOM 763 N N . ALA A 1 111 ? 1.122 -0.992 8.759 1.00 95.75 111 ALA A N 1
ATOM 764 C CA . ALA A 1 111 ? -0.326 -0.775 8.804 1.00 95.75 111 ALA A CA 1
ATOM 765 C C . ALA A 1 111 ? -0.906 -0.763 10.232 1.00 95.75 111 ALA A C 1
ATOM 767 O O . ALA A 1 111 ? -1.876 -0.055 10.482 1.00 95.75 111 ALA A O 1
ATOM 768 N N . ASN A 1 112 ? -0.321 -1.498 11.189 1.00 94.75 112 ASN A N 1
ATOM 769 C CA . ASN A 1 112 ? -0.724 -1.378 12.598 1.00 94.75 112 ASN A CA 1
ATOM 770 C C . ASN A 1 112 ? -0.361 -0.005 13.177 1.00 94.75 112 ASN A C 1
ATOM 772 O O . ASN A 1 112 ? -1.138 0.537 13.957 1.00 94.75 112 ASN A O 1
ATOM 776 N N . GLU A 1 113 ? 0.800 0.542 12.807 1.00 94.19 113 GLU A N 1
ATOM 777 C CA . GLU A 1 113 ? 1.202 1.901 13.190 1.00 94.19 113 GLU A CA 1
ATOM 778 C C . GLU A 1 113 ? 0.232 2.924 12.587 1.00 94.19 113 GLU A C 1
ATOM 780 O O . GLU A 1 113 ? -0.320 3.726 13.323 1.00 94.19 113 GLU A O 1
ATOM 785 N N . VAL A 1 114 ? -0.111 2.797 11.300 1.00 96.00 114 VAL A N 1
ATOM 786 C CA . VAL A 1 114 ? -1.100 3.671 10.639 1.00 96.00 114 VAL A CA 1
ATOM 787 C C . VAL A 1 114 ? -2.455 3.651 11.349 1.00 96.00 114 VAL A C 1
ATOM 789 O O . VAL A 1 114 ? -3.013 4.707 11.632 1.00 96.00 114 VAL A O 1
ATOM 792 N N . VAL A 1 115 ? -2.996 2.464 11.647 1.00 94.50 115 VAL A N 1
ATOM 793 C CA . VAL A 1 115 ? -4.285 2.339 12.351 1.00 94.50 115 VAL A CA 1
ATOM 794 C C . VAL A 1 115 ? -4.212 3.001 13.725 1.00 94.50 115 VAL A C 1
ATOM 796 O O . VAL A 1 115 ? -5.142 3.699 14.120 1.00 94.50 115 VAL A O 1
ATOM 799 N N . ARG A 1 116 ? -3.100 2.815 14.441 1.00 92.25 116 ARG A N 1
ATOM 800 C CA . ARG A 1 116 ? -2.882 3.441 15.742 1.00 92.25 116 ARG A CA 1
ATOM 801 C C . ARG A 1 116 ? -2.838 4.966 15.636 1.00 92.25 116 ARG A C 1
ATOM 803 O O . ARG A 1 116 ? -3.533 5.614 16.405 1.00 92.25 116 ARG A O 1
ATOM 810 N N . ASP A 1 117 ? -2.098 5.514 14.678 1.00 92.75 117 ASP A N 1
ATOM 811 C CA . ASP A 1 117 ? -1.996 6.963 14.478 1.00 92.75 117 ASP A CA 1
ATOM 812 C C . ASP A 1 117 ? -3.365 7.585 14.175 1.00 92.75 117 ASP A C 1
ATOM 814 O O . ASP A 1 117 ? -3.694 8.661 14.671 1.00 92.75 117 ASP A O 1
ATOM 818 N N . VAL A 1 118 ? -4.190 6.911 13.363 1.00 92.50 118 VAL A N 1
ATOM 819 C CA . VAL A 1 118 ? -5.543 7.393 13.046 1.00 92.50 118 VAL A CA 1
ATOM 820 C C . VAL A 1 118 ? -6.445 7.350 14.277 1.00 92.50 118 VAL A C 1
ATOM 822 O O . VAL A 1 118 ? -7.169 8.311 14.517 1.00 92.50 118 VAL A O 1
ATOM 825 N N . LEU A 1 119 ? -6.380 6.286 15.081 1.00 90.38 119 LEU A N 1
ATOM 826 C CA . LEU A 1 119 ? -7.142 6.199 16.330 1.00 90.38 119 LEU A CA 1
ATOM 827 C C . LEU A 1 119 ? -6.694 7.252 17.350 1.00 90.38 119 LEU A C 1
ATOM 829 O O . LEU A 1 119 ? -7.537 7.868 17.990 1.00 90.38 119 LEU A O 1
ATOM 833 N N . GLU A 1 120 ? -5.389 7.493 17.488 1.00 90.19 120 GLU A N 1
ATOM 834 C CA . GLU A 1 120 ? -4.857 8.542 18.368 1.00 90.19 120 GLU A CA 1
ATOM 835 C C . GLU A 1 120 ? -5.336 9.935 17.928 1.00 90.19 120 GLU A C 1
ATOM 837 O O . GLU A 1 120 ? -5.702 10.752 18.769 1.00 90.19 120 GLU A O 1
ATOM 842 N N . ARG A 1 121 ? -5.426 10.192 16.617 1.00 88.25 121 ARG A N 1
ATOM 843 C CA . ARG A 1 121 ? -5.988 11.441 16.076 1.00 88.25 121 ARG A CA 1
ATOM 844 C C . ARG A 1 121 ? -7.497 11.553 16.261 1.00 88.25 121 ARG A C 1
ATOM 846 O O . ARG A 1 121 ? -7.965 12.642 16.566 1.00 88.25 121 ARG A O 1
ATOM 853 N N . ALA A 1 122 ? -8.239 10.459 16.086 1.00 86.00 122 ALA A N 1
ATOM 854 C CA . ALA A 1 122 ? -9.682 10.435 16.316 1.00 86.00 122 ALA A CA 1
ATOM 855 C C . ALA A 1 122 ? -10.007 10.778 17.780 1.00 86.00 122 ALA A C 1
ATOM 857 O O . ALA A 1 122 ? -10.869 11.607 18.032 1.00 86.00 122 ALA A O 1
ATOM 858 N N . LYS A 1 123 ? -9.225 10.246 18.730 1.00 82.88 123 LYS A N 1
ATOM 859 C CA . LYS A 1 123 ? -9.346 10.542 20.171 1.00 82.88 123 LYS A CA 1
ATOM 860 C C . LYS A 1 123 ? -8.914 11.955 20.568 1.00 82.88 123 LYS A C 1
ATOM 862 O O . LYS A 1 123 ? -9.286 12.427 21.632 1.00 82.88 123 LYS A O 1
ATOM 867 N N . ALA A 1 124 ? -8.073 12.605 19.764 1.00 77.62 124 ALA A N 1
ATOM 868 C CA . ALA A 1 124 ? -7.590 13.960 20.030 1.00 77.62 124 ALA A CA 1
ATOM 869 C C . ALA A 1 124 ? -8.572 15.052 19.567 1.00 77.62 124 ALA A C 1
ATOM 871 O O . ALA A 1 124 ? -8.326 16.236 19.813 1.00 77.62 124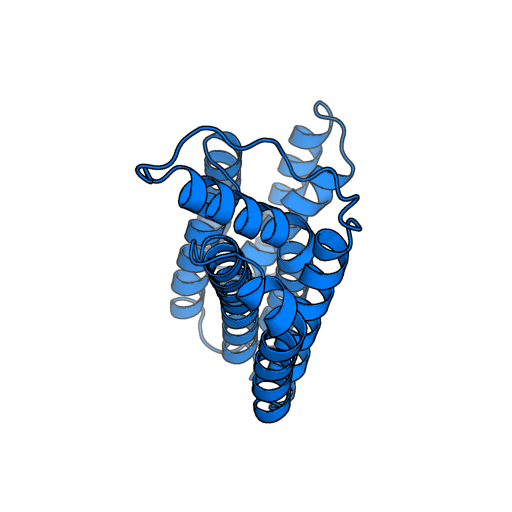 ALA A O 1
ATOM 872 N N . LEU A 1 125 ? -9.656 14.680 18.878 1.00 67.44 125 LEU A N 1
ATOM 873 C CA . LEU A 1 125 ? -10.749 15.596 18.581 1.00 67.44 125 LEU A CA 1
ATOM 874 C C . LEU A 1 125 ? -11.477 15.920 19.896 1.00 67.44 125 LEU A C 1
ATOM 876 O O . LEU A 1 125 ? -11.754 15.002 20.663 1.00 67.44 125 LEU A O 1
ATOM 880 N N . PRO A 1 126 ? -11.739 17.203 20.199 1.00 55.41 126 PRO A N 1
ATOM 881 C CA . PRO A 1 126 ? -12.367 17.582 21.456 1.00 55.41 126 PRO A CA 1
ATOM 882 C C . PRO A 1 126 ? -13.783 17.002 21.539 1.00 55.41 126 PRO A C 1
ATOM 884 O O . PRO A 1 126 ? -14.684 17.449 20.832 1.00 55.41 126 PRO A O 1
ATOM 887 N N . GLU A 1 127 ? -13.958 16.018 22.416 1.00 57.59 127 GLU A N 1
ATOM 888 C CA . GLU A 1 127 ? -15.247 15.657 23.000 1.00 57.59 127 GLU A CA 1
ATOM 889 C C . GLU A 1 127 ? -15.400 16.419 24.326 1.00 57.59 127 GLU A C 1
ATOM 891 O O . GLU A 1 127 ? -14.430 16.588 25.066 1.00 57.59 127 GLU A O 1
ATOM 896 N N . ASP A 1 128 ? -16.610 16.884 24.637 1.00 53.62 128 ASP A N 1
ATOM 897 C CA . ASP A 1 128 ? -16.948 17.628 25.865 1.00 53.62 128 ASP A CA 1
ATOM 898 C C . ASP A 1 128 ? -16.898 16.769 27.162 1.00 53.62 128 ASP A C 1
ATOM 900 O O . ASP A 1 128 ? -17.521 17.130 28.160 1.00 53.62 128 ASP A O 1
ATOM 904 N N . ASP A 1 129 ? -16.170 15.643 27.197 1.00 53.62 129 ASP A N 1
ATOM 905 C CA . ASP A 1 129 ? -16.247 14.653 28.287 1.00 53.62 129 ASP A CA 1
ATOM 906 C C . ASP A 1 129 ? -15.003 14.609 29.212 1.00 53.62 129 ASP A C 1
ATOM 908 O O . ASP A 1 129 ? -13.845 14.663 28.792 1.00 53.62 129 ASP A O 1
ATOM 912 N N . GLU A 1 130 ? -15.283 14.520 30.519 1.00 52.81 130 GLU A N 1
ATOM 913 C CA . GLU A 1 130 ? -14.357 14.526 31.665 1.00 52.81 130 GLU A CA 1
ATOM 914 C C . GLU A 1 130 ? -13.313 13.375 31.696 1.00 52.81 130 GLU A C 1
ATOM 916 O O . GLU A 1 130 ? -13.493 12.337 31.055 1.00 52.81 130 GLU A O 1
ATOM 921 N N . PRO A 1 131 ? -12.225 13.493 32.500 1.00 47.59 131 PRO A N 1
ATOM 922 C CA . PRO A 1 131 ? -11.123 12.529 32.511 1.00 47.59 131 PRO A CA 1
ATOM 923 C C . PRO A 1 131 ? -11.558 11.121 32.956 1.00 47.59 131 PRO A C 1
ATOM 925 O O . PRO A 1 131 ? -12.060 10.920 34.063 1.00 47.59 131 PRO A O 1
ATOM 928 N N . MET A 1 132 ? -11.286 10.116 32.119 1.00 52.84 132 MET A N 1
ATOM 929 C CA . MET A 1 132 ? -11.535 8.701 32.414 1.00 52.84 132 MET A CA 1
ATOM 930 C C . MET A 1 132 ? -10.498 8.090 33.380 1.00 52.84 132 MET A C 1
ATOM 932 O O . MET A 1 132 ? -9.295 8.301 33.208 1.00 52.84 132 MET A O 1
ATOM 936 N N . PRO A 1 133 ? -10.913 7.204 34.306 1.00 47.31 133 PRO A N 1
ATOM 937 C CA . PRO A 1 133 ? -10.053 6.149 34.830 1.00 47.31 133 PRO A CA 1
ATOM 938 C C . PRO A 1 133 ? -9.869 5.068 33.754 1.00 47.31 133 PRO A C 1
ATOM 940 O O . PRO A 1 133 ? -10.851 4.580 33.189 1.00 47.31 133 PRO A O 1
ATOM 943 N N . GLU A 1 134 ? -8.627 4.666 33.474 1.00 50.22 134 GLU A N 1
ATOM 944 C CA . GLU A 1 134 ? -8.356 3.584 32.523 1.00 50.22 134 GLU A CA 1
ATOM 945 C C . GLU A 1 134 ? -9.027 2.269 32.967 1.00 50.22 134 GLU A C 1
ATOM 947 O O . GLU A 1 134 ? -8.873 1.861 34.126 1.00 50.22 134 GLU A O 1
ATOM 952 N N . PRO A 1 135 ? -9.732 1.547 32.072 1.00 46.69 135 PRO A N 1
ATOM 953 C CA . PRO A 1 135 ? -10.202 0.212 32.386 1.00 46.69 135 PRO A CA 1
ATOM 954 C C . PRO A 1 135 ? -8.985 -0.703 32.549 1.00 46.69 135 PRO A C 1
ATOM 956 O O . PRO A 1 135 ? -8.322 -1.076 31.581 1.00 46.69 135 PRO A O 1
ATOM 959 N N . ALA A 1 136 ? -8.713 -1.091 33.795 1.00 40.31 136 ALA A N 1
ATOM 960 C CA . ALA A 1 136 ? -7.761 -2.129 34.166 1.00 40.31 136 ALA A CA 1
ATOM 961 C C . ALA A 1 136 ? -8.274 -3.508 33.710 1.00 40.31 136 ALA A C 1
ATOM 963 O O . ALA A 1 136 ? -8.688 -4.348 34.502 1.00 40.31 136 ALA A O 1
ATOM 964 N N . GLY A 1 137 ? -8.279 -3.736 32.402 1.00 40.94 137 GLY A N 1
ATOM 965 C CA . GLY A 1 137 ? -8.481 -5.038 31.793 1.00 40.94 137 GLY A CA 1
ATOM 966 C C . GLY A 1 137 ? -7.273 -5.325 30.929 1.00 40.94 137 GLY A C 1
ATOM 967 O O . GLY A 1 137 ? -6.975 -4.558 30.014 1.00 40.94 137 GLY A O 1
ATOM 968 N N . SER A 1 138 ? -6.561 -6.415 31.214 1.00 41.28 138 SER A N 1
ATOM 969 C CA . SER A 1 138 ? -5.478 -6.908 30.370 1.00 41.28 138 SER A CA 1
ATOM 970 C C . SER A 1 138 ? -6.052 -7.301 29.006 1.00 41.28 138 SER A C 1
ATOM 972 O O . SER A 1 138 ? -6.355 -8.467 28.754 1.00 41.28 138 SER A O 1
ATOM 974 N N . HIS A 1 139 ? -6.235 -6.316 28.128 1.00 48.03 139 HIS A N 1
ATOM 975 C CA . HIS A 1 139 ? -6.549 -6.540 26.733 1.00 48.03 139 HIS A CA 1
ATOM 976 C C . HIS A 1 139 ? -5.403 -7.373 26.180 1.00 48.03 139 HIS A C 1
ATOM 978 O O . HIS A 1 139 ? -4.253 -6.923 26.096 1.00 48.03 139 HIS A O 1
ATOM 984 N N . LEU A 1 140 ? -5.704 -8.630 25.855 1.00 43.03 140 LEU A N 1
ATOM 985 C CA . LEU A 1 140 ? -4.788 -9.479 25.116 1.00 43.03 140 LEU A CA 1
ATOM 986 C C . LEU A 1 140 ? -4.265 -8.647 23.944 1.00 43.03 140 LEU A C 1
ATOM 988 O O . LEU A 1 140 ? -5.041 -8.032 23.210 1.00 43.03 140 LEU A O 1
ATOM 992 N N . ARG A 1 141 ? -2.944 -8.636 23.742 1.00 59.62 141 ARG A N 1
ATOM 993 C CA . ARG A 1 141 ? -2.262 -7.913 22.648 1.00 59.62 141 ARG A CA 1
ATOM 994 C C . ARG A 1 141 ? -2.659 -8.432 21.248 1.00 59.62 141 ARG A C 1
ATOM 996 O O . ARG A 1 141 ? -1.964 -8.151 20.275 1.00 59.62 141 ARG A O 1
ATOM 1003 N N . GLY A 1 142 ? -3.760 -9.181 21.144 1.00 60.81 142 GLY A N 1
ATOM 1004 C CA . GLY A 1 142 ? -4.278 -9.859 19.968 1.00 60.81 142 GLY A CA 1
ATOM 1005 C C . GLY A 1 142 ? -4.477 -8.928 18.784 1.00 60.81 142 GLY A C 1
ATOM 1006 O O . GLY A 1 142 ? -4.162 -9.339 17.680 1.00 60.81 142 GLY A O 1
ATOM 1007 N N . GLY A 1 143 ? -4.852 -7.658 18.984 1.00 65.00 143 GLY A N 1
ATOM 1008 C CA . GLY A 1 143 ? -4.973 -6.690 17.883 1.00 65.00 143 GLY A CA 1
ATOM 1009 C C . GLY A 1 143 ? -3.708 -6.568 17.017 1.00 65.00 143 GLY A C 1
ATOM 1010 O O . GLY A 1 143 ? -3.809 -6.462 15.798 1.00 65.00 143 GLY A O 1
ATOM 1011 N N . ARG A 1 144 ? -2.510 -6.703 17.611 1.00 77.56 144 ARG A N 1
ATOM 1012 C CA . ARG A 1 144 ? -1.234 -6.657 16.870 1.00 77.56 144 ARG A CA 1
ATOM 1013 C C . ARG A 1 144 ? -1.007 -7.847 15.943 1.00 77.56 144 ARG A C 1
ATOM 1015 O O . ARG A 1 144 ? -0.273 -7.699 14.972 1.00 77.56 144 ARG A O 1
ATOM 1022 N N . ILE A 1 145 ? -1.587 -9.001 16.264 1.00 81.12 145 ILE A N 1
ATOM 1023 C CA . ILE A 1 145 ? -1.413 -10.250 15.510 1.00 81.12 145 ILE A CA 1
ATOM 1024 C C . ILE A 1 145 ? -2.619 -10.486 14.593 1.00 81.12 145 ILE A C 1
ATOM 1026 O O . ILE A 1 145 ? -2.448 -10.816 13.427 1.00 81.12 145 ILE A O 1
ATOM 1030 N N . ILE A 1 146 ? -3.833 -10.247 15.091 1.00 86.06 146 ILE A N 1
ATOM 1031 C CA . ILE A 1 146 ? -5.091 -10.427 14.360 1.00 86.06 146 ILE A CA 1
ATOM 1032 C C . ILE A 1 146 ? -5.194 -9.432 13.198 1.00 86.06 146 ILE A C 1
ATOM 1034 O O . ILE A 1 146 ? -5.601 -9.829 12.113 1.00 86.06 146 ILE A O 1
ATOM 1038 N N . GLY A 1 147 ? -4.781 -8.171 13.388 1.00 88.81 147 GLY A N 1
ATOM 1039 C CA . GLY A 1 147 ? -4.856 -7.142 12.343 1.00 88.81 147 GLY A CA 1
ATOM 1040 C C . GLY A 1 147 ? -4.118 -7.525 11.049 1.00 88.81 147 GLY A C 1
ATOM 1041 O O . GLY A 1 147 ? -4.742 -7.543 9.990 1.00 88.81 147 GLY A O 1
ATOM 1042 N N . PRO A 1 148 ? -2.818 -7.877 11.103 1.00 92.62 148 PRO A N 1
ATOM 1043 C CA . PRO A 1 148 ? -2.085 -8.366 9.936 1.00 92.62 148 PRO A CA 1
ATOM 1044 C C . PRO A 1 148 ? -2.710 -9.603 9.284 1.00 92.62 148 PRO A C 1
ATOM 1046 O O . PRO A 1 148 ? -2.835 -9.638 8.064 1.00 92.62 148 PRO A O 1
ATOM 1049 N N . LEU A 1 149 ? -3.144 -10.586 10.084 1.00 93.38 149 LEU A N 1
ATOM 1050 C CA . LEU A 1 149 ? -3.769 -11.809 9.568 1.00 93.38 149 LEU A CA 1
ATOM 1051 C C . LEU A 1 149 ? -5.048 -11.506 8.786 1.00 93.38 149 LEU A C 1
ATOM 1053 O O . LEU A 1 149 ? -5.254 -12.051 7.707 1.00 93.38 149 LEU A O 1
ATOM 1057 N N . GLU A 1 150 ? -5.881 -10.608 9.302 1.00 94.44 150 GLU A N 1
ATOM 1058 C CA . GLU A 1 150 ? -7.101 -10.171 8.633 1.00 94.44 150 GLU A CA 1
ATOM 1059 C C . GLU A 1 150 ? -6.800 -9.449 7.318 1.00 94.44 150 GLU A C 1
ATOM 1061 O O . GLU A 1 150 ? -7.423 -9.742 6.302 1.00 94.44 150 GLU A O 1
ATOM 1066 N N . ARG A 1 151 ? -5.805 -8.554 7.300 1.00 96.50 151 ARG A N 1
ATOM 1067 C CA . ARG A 1 151 ? -5.408 -7.849 6.073 1.00 96.50 151 ARG A CA 1
ATOM 1068 C C . ARG A 1 151 ? -4.859 -8.804 5.017 1.00 96.50 151 ARG A C 1
ATOM 1070 O O . ARG A 1 151 ? -5.237 -8.694 3.855 1.00 96.50 151 ARG A O 1
ATOM 1077 N N . TRP A 1 152 ? -4.014 -9.757 5.406 1.00 96.50 152 TRP A N 1
ATOM 1078 C CA . TRP A 1 152 ? -3.521 -10.791 4.493 1.00 96.50 152 TRP A CA 1
ATOM 1079 C C . TRP A 1 152 ? -4.643 -11.689 3.979 1.00 96.50 152 TRP A C 1
ATOM 1081 O O . TRP A 1 152 ? -4.660 -12.007 2.793 1.00 96.50 152 TRP A O 1
ATOM 1091 N N . LEU A 1 153 ? -5.596 -12.054 4.840 1.00 96.00 153 LEU A N 1
ATOM 1092 C CA . LEU A 1 153 ? -6.766 -12.829 4.443 1.00 96.00 153 LEU A CA 1
ATOM 1093 C C . LEU A 1 153 ? -7.624 -12.058 3.434 1.00 96.00 153 LEU A C 1
ATOM 1095 O O . LEU A 1 153 ? -7.978 -12.618 2.405 1.00 96.00 153 LEU A O 1
ATOM 1099 N N . ILE A 1 154 ? -7.903 -10.774 3.679 1.00 97.38 154 ILE A N 1
ATOM 1100 C CA . ILE A 1 154 ? -8.667 -9.918 2.757 1.00 97.38 154 ILE A CA 1
ATOM 1101 C C . ILE A 1 154 ? -7.966 -9.813 1.403 1.00 97.38 154 ILE A C 1
ATOM 1103 O O . ILE A 1 154 ? -8.609 -10.021 0.377 1.00 97.38 154 ILE A O 1
ATOM 1107 N N . VAL A 1 155 ? -6.656 -9.543 1.384 1.00 97.25 155 VAL A N 1
ATOM 1108 C CA . VAL A 1 155 ? -5.888 -9.491 0.131 1.00 97.25 155 VAL A CA 1
ATOM 1109 C C . VAL A 1 155 ? -5.932 -10.844 -0.578 1.00 97.25 155 VAL A C 1
ATOM 1111 O O . VAL A 1 155 ? -6.257 -10.897 -1.758 1.00 97.25 155 VAL A O 1
ATOM 1114 N N . GLY A 1 156 ? -5.668 -11.945 0.129 1.00 96.25 156 GLY A N 1
ATOM 1115 C CA . GLY A 1 156 ? -5.695 -13.289 -0.448 1.00 96.25 156 GLY A CA 1
ATOM 1116 C C . GLY A 1 156 ? -7.054 -13.652 -1.051 1.00 96.25 156 GLY A C 1
ATOM 1117 O O . GLY A 1 156 ? -7.106 -14.140 -2.177 1.00 96.25 156 GLY A O 1
ATOM 1118 N N . LEU A 1 157 ? -8.147 -13.359 -0.340 1.00 96.94 157 LEU A N 1
ATOM 1119 C CA . LEU A 1 157 ? -9.515 -13.581 -0.813 1.00 96.94 157 LEU A CA 1
ATOM 1120 C C . LEU A 1 157 ? -9.855 -12.708 -2.027 1.00 96.94 157 LEU A C 1
ATOM 1122 O O . LEU A 1 157 ? -10.474 -13.195 -2.970 1.00 96.94 157 LEU A O 1
ATOM 1126 N N . ALA A 1 158 ? -9.417 -11.448 -2.040 1.00 96.38 158 ALA A N 1
ATOM 1127 C CA . ALA A 1 158 ? -9.636 -10.552 -3.173 1.00 96.38 158 ALA A CA 1
ATOM 1128 C C . ALA A 1 158 ? -8.908 -11.061 -4.427 1.00 96.38 158 ALA A C 1
ATOM 1130 O O . ALA A 1 158 ? -9.447 -11.013 -5.528 1.00 96.38 158 ALA A O 1
ATOM 1131 N N . LEU A 1 159 ? -7.709 -11.628 -4.265 1.00 94.31 159 LEU A N 1
ATOM 1132 C CA . LEU A 1 159 ? -6.922 -12.176 -5.373 1.00 94.31 159 LEU A CA 1
ATOM 1133 C C . LEU A 1 159 ? -7.502 -13.454 -5.996 1.00 94.31 159 LEU A C 1
ATOM 1135 O O . LEU A 1 159 ? -7.081 -13.813 -7.100 1.00 94.31 159 LEU A O 1
ATOM 1139 N N . VAL A 1 160 ? -8.420 -14.141 -5.311 1.00 95.69 160 VAL A N 1
ATOM 1140 C CA . VAL A 1 160 ? -9.126 -15.330 -5.823 1.00 95.69 160 VAL A CA 1
ATOM 1141 C C . VAL A 1 160 ? -10.594 -15.053 -6.172 1.00 95.69 160 VAL A C 1
ATOM 1143 O O . VAL A 1 160 ? -11.308 -15.990 -6.513 1.00 95.69 160 VAL A O 1
ATOM 1146 N N . GLY A 1 161 ? -11.047 -13.796 -6.096 1.00 94.12 161 GLY A N 1
ATOM 1147 C CA . GLY A 1 161 ? -12.430 -13.418 -6.410 1.00 94.12 161 GLY A CA 1
ATOM 1148 C C . GLY A 1 161 ? -13.454 -13.938 -5.396 1.00 94.12 161 GLY A C 1
ATOM 1149 O O . GLY A 1 161 ? -14.526 -14.407 -5.767 1.00 94.12 161 GLY A O 1
ATOM 1150 N N . ALA A 1 162 ? -13.095 -13.965 -4.108 1.00 96.38 162 ALA A N 1
ATOM 1151 C CA . ALA A 1 162 ? -13.959 -14.446 -3.029 1.00 96.38 162 ALA A CA 1
ATOM 1152 C C . ALA A 1 162 ? -14.601 -13.285 -2.246 1.00 96.38 162 ALA A C 1
ATOM 1154 O O . ALA A 1 162 ? -14.563 -13.256 -1.012 1.00 96.38 162 ALA A O 1
ATOM 1155 N N . GLU A 1 163 ? -15.207 -12.316 -2.939 1.00 94.31 163 GLU A N 1
ATOM 1156 C CA . GLU A 1 163 ? -15.758 -11.096 -2.328 1.00 94.31 163 GLU A CA 1
ATOM 1157 C C . GLU A 1 163 ? -16.853 -11.414 -1.306 1.00 94.31 163 GLU A C 1
ATOM 1159 O O . GLU A 1 163 ? -16.917 -10.791 -0.246 1.00 94.31 163 GLU A O 1
ATOM 1164 N N . GLY A 1 164 ? -17.668 -12.443 -1.566 1.00 95.88 164 GLY A N 1
ATOM 1165 C CA . GLY A 1 164 ? -18.693 -12.901 -0.625 1.00 95.88 164 GLY A CA 1
ATOM 1166 C C . GLY A 1 164 ? -18.118 -13.329 0.732 1.00 95.88 164 GLY A C 1
ATOM 1167 O O . GLY A 1 164 ? -18.713 -13.051 1.772 1.00 95.88 164 GLY A O 1
ATOM 1168 N N . VAL A 1 165 ? -16.926 -13.938 0.744 1.00 96.25 165 VAL A N 1
ATOM 1169 C CA . VAL A 1 165 ? -16.238 -14.338 1.984 1.00 96.25 165 VAL A CA 1
ATOM 1170 C C . VAL A 1 165 ? -15.692 -13.114 2.716 1.00 96.25 165 VAL A C 1
ATOM 1172 O O . VAL A 1 165 ? -15.781 -13.050 3.940 1.00 96.25 165 VAL A O 1
ATOM 1175 N N . ILE A 1 166 ? -15.180 -12.118 1.986 1.00 95.88 166 ILE A N 1
ATOM 1176 C CA . ILE A 1 166 ? -14.710 -10.850 2.565 1.00 95.88 166 ILE A CA 1
ATOM 1177 C C . ILE A 1 166 ? -15.866 -10.123 3.258 1.00 95.88 166 ILE A C 1
ATOM 1179 O O . ILE A 1 166 ? -15.738 -9.733 4.418 1.00 95.88 166 ILE A O 1
ATOM 1183 N N . VAL A 1 167 ? -17.013 -9.995 2.585 1.00 95.06 167 VAL A N 1
ATOM 1184 C CA . VAL A 1 167 ? -18.219 -9.378 3.162 1.00 95.06 167 VAL A CA 1
ATOM 1185 C C . VAL A 1 167 ? -18.683 -10.153 4.399 1.00 95.06 167 VAL A C 1
ATOM 1187 O O . VAL A 1 167 ? -18.977 -9.550 5.432 1.00 95.06 167 VAL A O 1
ATOM 1190 N N . GLY A 1 168 ? -18.679 -11.488 4.333 1.00 95.81 168 GLY A N 1
ATOM 1191 C CA . GLY A 1 168 ? -18.989 -12.346 5.476 1.00 95.81 168 GLY A CA 1
ATOM 1192 C C . GLY A 1 168 ? -18.040 -12.139 6.662 1.00 95.81 168 GLY A C 1
ATOM 1193 O O . GLY A 1 168 ? -18.498 -12.050 7.799 1.00 95.81 168 GLY A O 1
ATOM 1194 N N . LEU A 1 169 ? -16.734 -11.998 6.415 1.00 93.62 169 LEU A N 1
ATOM 1195 C CA . LEU A 1 169 ? -15.726 -11.721 7.443 1.00 93.62 169 LEU A CA 1
ATOM 1196 C C . LEU A 1 169 ? -15.963 -10.362 8.116 1.00 93.62 169 LEU A C 1
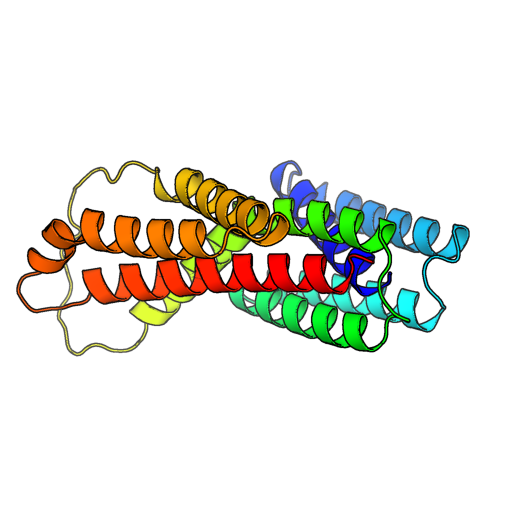ATOM 1198 O O . LEU A 1 169 ? -15.939 -10.275 9.345 1.00 93.62 169 LEU A O 1
ATOM 1202 N N . MET A 1 170 ? -16.227 -9.319 7.322 1.00 92.06 170 MET A N 1
ATOM 1203 C CA . MET A 1 170 ? -16.543 -7.979 7.829 1.00 92.06 170 MET A CA 1
ATOM 1204 C C . MET A 1 170 ? -17.795 -8.007 8.717 1.00 92.06 170 MET A C 1
ATOM 1206 O O . MET A 1 170 ? -17.781 -7.471 9.827 1.00 92.06 170 MET A O 1
ATOM 1210 N N . ALA A 1 171 ? -18.849 -8.697 8.269 1.00 92.88 171 ALA A N 1
ATOM 1211 C CA . ALA A 1 171 ? -20.083 -8.862 9.032 1.00 92.88 171 ALA A CA 1
ATOM 1212 C C . ALA A 1 171 ? -19.857 -9.648 10.336 1.00 92.88 171 ALA A C 1
ATOM 1214 O O . ALA A 1 171 ? -20.279 -9.210 11.408 1.00 92.88 171 ALA A O 1
ATOM 1215 N N . ALA A 1 172 ? -19.141 -10.775 10.273 1.00 92.00 172 ALA A N 1
ATOM 1216 C CA . ALA A 1 172 ? -18.846 -11.609 11.436 1.00 92.00 172 ALA A CA 1
ATOM 1217 C C . ALA A 1 172 ? -18.046 -10.848 12.504 1.00 92.00 172 ALA A C 1
ATOM 1219 O O . ALA A 1 172 ? -18.346 -10.950 13.696 1.00 92.00 172 ALA A O 1
ATOM 1220 N N . LYS A 1 173 ? -17.064 -10.037 12.086 1.00 88.50 173 LYS A N 1
ATOM 1221 C CA . LYS A 1 173 ? -16.283 -9.187 12.992 1.00 88.50 173 LYS A CA 1
ATOM 1222 C C . LYS A 1 173 ? -17.170 -8.170 13.716 1.00 88.50 173 LYS A C 1
ATOM 1224 O O . LYS A 1 173 ? -16.994 -7.974 14.916 1.00 88.50 173 LYS A O 1
ATOM 1229 N N . GLY A 1 174 ? -18.122 -7.557 13.008 1.00 85.00 174 GLY A N 1
ATOM 1230 C CA . GLY A 1 174 ? -19.088 -6.623 13.594 1.00 85.00 174 GLY A CA 1
ATOM 1231 C C . GLY A 1 174 ? -20.004 -7.284 14.629 1.00 85.00 174 GLY A C 1
ATOM 1232 O O . GLY A 1 174 ? -20.162 -6.764 15.730 1.00 85.00 174 GLY A O 1
ATOM 1233 N N . ILE A 1 175 ? -20.540 -8.470 14.321 1.00 87.50 175 ILE A N 1
ATOM 1234 C CA . ILE A 1 175 ? -21.422 -9.221 15.233 1.00 87.50 175 ILE A CA 1
ATOM 1235 C C . ILE A 1 175 ? -20.679 -9.634 16.509 1.00 87.50 175 ILE A C 1
ATOM 1237 O O . ILE A 1 175 ? -21.207 -9.478 17.609 1.00 87.50 175 ILE A O 1
ATOM 1241 N N . GLY A 1 176 ? -19.441 -10.124 16.384 1.00 80.69 176 GLY A N 1
ATOM 1242 C CA . GLY A 1 176 ? -18.650 -10.584 17.529 1.00 80.69 176 GLY A CA 1
ATOM 1243 C C . GLY A 1 176 ? -18.315 -9.486 18.544 1.00 80.69 176 GLY A C 1
ATOM 1244 O O . GLY A 1 176 ? -18.101 -9.793 19.711 1.00 80.69 176 GLY A O 1
ATOM 1245 N N . ARG A 1 177 ? -18.302 -8.217 18.114 1.00 81.62 177 ARG A N 1
ATOM 1246 C CA . ARG A 1 177 ? -18.026 -7.043 18.960 1.00 81.62 177 ARG A CA 1
ATOM 1247 C C . ARG A 1 177 ? -19.279 -6.342 19.477 1.00 81.62 177 ARG A C 1
ATOM 1249 O O . ARG A 1 177 ? -19.184 -5.425 20.289 1.00 81.62 177 ARG A O 1
ATOM 1256 N N . PHE A 1 178 ? -20.460 -6.792 19.055 1.00 80.00 178 PHE A N 1
ATOM 1257 C CA . PHE A 1 178 ? -21.728 -6.171 19.424 1.00 80.00 178 PHE A CA 1
ATOM 1258 C C . PHE A 1 178 ? -21.997 -6.129 20.941 1.00 80.00 178 PHE A C 1
ATOM 1260 O O . PHE A 1 178 ? -22.437 -5.079 21.411 1.00 80.00 178 PHE A O 1
ATOM 1267 N N . PRO A 1 179 ? -21.717 -7.182 21.743 1.00 75.69 179 PRO A N 1
ATOM 1268 C CA . PRO A 1 179 ? -21.941 -7.129 23.193 1.00 75.69 179 PRO A CA 1
ATOM 1269 C C . PRO A 1 179 ? -21.078 -6.077 23.899 1.00 75.69 179 PRO A C 1
ATOM 1271 O O . PRO A 1 179 ? -21.527 -5.438 24.845 1.00 75.69 179 PRO A O 1
ATOM 1274 N N . GLU A 1 180 ? -19.849 -5.884 23.422 1.00 75.62 180 GLU A N 1
ATOM 1275 C CA . GLU A 1 180 ? -18.875 -4.947 23.990 1.00 75.62 180 GLU A CA 1
ATOM 1276 C C . GLU A 1 180 ? -19.230 -3.504 23.613 1.00 75.62 180 GLU A C 1
ATOM 1278 O O . GLU A 1 180 ? -19.211 -2.627 24.470 1.00 75.62 180 GLU A O 1
ATOM 1283 N N . ILE A 1 181 ? -19.660 -3.285 22.365 1.00 75.00 181 ILE A N 1
ATOM 1284 C CA . ILE A 1 181 ? -20.177 -1.996 21.884 1.00 75.00 181 ILE A CA 1
ATOM 1285 C C . ILE A 1 181 ? -21.473 -1.613 22.614 1.00 75.00 181 ILE A C 1
ATOM 1287 O O . ILE A 1 181 ? -21.642 -0.475 23.039 1.00 75.00 181 ILE A O 1
ATOM 1291 N N . SER A 1 182 ? -22.386 -2.567 22.801 1.00 69.69 182 SER A N 1
ATOM 1292 C CA . SER A 1 182 ? -23.675 -2.325 23.468 1.00 69.69 182 SER A CA 1
ATOM 1293 C C . SER A 1 182 ? -23.526 -2.091 24.975 1.00 69.69 182 SER A C 1
ATOM 1295 O O . SER A 1 182 ? -24.384 -1.465 25.594 1.00 69.69 182 SER A O 1
ATOM 1297 N N . GLY A 1 183 ? -22.444 -2.599 25.574 1.00 69.88 183 GLY A N 1
ATOM 1298 C CA . GLY A 1 183 ? -22.108 -2.384 26.980 1.00 69.88 183 GLY A CA 1
ATOM 1299 C C . GLY A 1 183 ? -21.577 -0.980 27.286 1.00 69.88 183 GLY A C 1
ATOM 1300 O O . GLY A 1 183 ? -21.544 -0.589 28.457 1.00 69.88 183 GLY A O 1
ATOM 1301 N N . ASP A 1 184 ? -21.206 -0.205 26.263 1.00 73.94 184 ASP A N 1
ATOM 1302 C CA . ASP A 1 184 ? -20.633 1.139 26.381 1.00 73.94 184 ASP A CA 1
ATOM 1303 C C . ASP A 1 184 ? -21.705 2.221 26.609 1.00 73.94 184 ASP A C 1
ATOM 1305 O O . ASP A 1 184 ? -21.899 3.106 25.780 1.00 73.94 184 ASP A O 1
ATOM 1309 N N . ARG A 1 185 ? -22.442 2.066 27.725 1.00 62.81 185 ARG A N 1
ATOM 1310 C CA . ARG A 1 185 ? -23.506 2.894 28.355 1.00 62.81 185 ARG A CA 1
ATOM 1311 C C . ARG A 1 185 ? -23.906 4.229 27.681 1.00 62.81 185 ARG A C 1
ATOM 1313 O O . ARG A 1 185 ? -24.025 5.244 28.360 1.00 62.81 185 ARG A O 1
ATOM 1320 N N . GLY A 1 186 ? -24.177 4.230 26.380 1.00 59.03 186 GLY A N 1
ATOM 1321 C CA . GLY A 1 186 ? -24.626 5.396 25.621 1.00 59.03 186 GLY A CA 1
ATOM 1322 C C . GLY A 1 186 ? -23.549 6.392 25.171 1.00 59.03 186 GLY A C 1
ATOM 1323 O O . GLY A 1 186 ? -23.940 7.425 24.642 1.00 59.03 186 GLY A O 1
ATOM 1324 N N . ARG A 1 187 ? -22.242 6.120 25.337 1.00 62.56 187 ARG A N 1
ATOM 1325 C CA . ARG A 1 187 ? -21.176 7.039 24.869 1.00 62.56 187 ARG A CA 1
ATOM 1326 C C . ARG A 1 187 ? -20.748 6.809 23.422 1.00 62.56 187 ARG A C 1
ATOM 1328 O O . ARG A 1 187 ? -20.374 7.753 22.747 1.00 62.56 187 ARG A O 1
ATOM 1335 N N . GLY A 1 188 ? -20.813 5.569 22.934 1.00 70.69 188 GLY A N 1
ATOM 1336 C CA . GLY A 1 188 ? -20.502 5.239 21.537 1.00 70.69 188 GLY A CA 1
ATOM 1337 C C . GLY A 1 188 ? -19.013 5.258 21.163 1.00 70.69 188 GLY A C 1
ATOM 1338 O O . GLY A 1 188 ? -18.679 4.820 20.062 1.00 70.69 188 GLY A O 1
ATOM 1339 N N . SER A 1 189 ? -18.113 5.656 22.064 1.00 76.44 189 SER A N 1
ATOM 1340 C CA . SER A 1 189 ? -16.674 5.761 21.794 1.00 76.44 189 SER A CA 1
ATOM 1341 C C . SER A 1 189 ? -16.036 4.408 21.457 1.00 76.44 189 SER A C 1
ATOM 1343 O O . SER A 1 189 ? -15.238 4.305 20.526 1.00 76.44 189 SER A O 1
ATOM 1345 N N . THR A 1 190 ? -16.465 3.319 22.104 1.00 77.88 190 THR A N 1
ATOM 1346 C CA . THR A 1 190 ? -16.004 1.958 21.768 1.00 77.88 190 THR A CA 1
ATOM 1347 C C . THR A 1 190 ? -16.451 1.535 20.363 1.00 77.88 190 THR A C 1
ATOM 1349 O O . THR A 1 190 ? -15.724 0.832 19.653 1.00 77.88 190 THR A O 1
ATOM 1352 N N . ALA A 1 191 ? -17.646 1.966 19.943 1.00 82.38 191 ALA A N 1
ATOM 1353 C CA . ALA A 1 191 ? -18.166 1.701 18.604 1.00 82.38 191 ALA A CA 1
ATOM 1354 C C . ALA A 1 191 ? -17.352 2.453 17.546 1.00 82.38 191 ALA A C 1
ATOM 1356 O O . ALA A 1 191 ? -16.969 1.868 16.532 1.00 82.38 191 ALA A O 1
ATOM 1357 N N . GLU A 1 192 ? -17.058 3.727 17.800 1.00 84.06 192 GLU A N 1
ATOM 1358 C CA . GLU A 1 192 ? -16.279 4.572 16.902 1.00 84.06 192 GLU A CA 1
ATOM 1359 C C . GLU A 1 192 ? -14.842 4.067 16.750 1.00 84.06 192 GLU A C 1
ATOM 1361 O O . GLU A 1 192 ? -14.376 3.886 15.625 1.00 84.06 192 GLU A O 1
ATOM 1366 N N . GLU A 1 193 ? -14.166 3.721 17.850 1.00 87.06 193 GLU A N 1
ATOM 1367 C CA . GLU A 1 193 ? -12.823 3.134 17.806 1.00 87.06 193 GLU A CA 1
ATOM 1368 C C . GLU A 1 193 ? -12.786 1.849 16.967 1.00 87.06 193 GLU A C 1
ATOM 1370 O O . GLU A 1 193 ? -11.885 1.646 16.144 1.00 87.06 193 GLU A O 1
ATOM 1375 N N . PHE A 1 194 ? -13.784 0.978 17.140 1.00 88.25 194 PHE A N 1
ATOM 1376 C CA . PHE A 1 194 ? -13.891 -0.248 16.359 1.00 88.25 194 PHE A CA 1
ATOM 1377 C C . PHE A 1 194 ? -14.124 0.033 14.868 1.00 88.25 194 PHE A C 1
ATOM 1379 O O . PHE A 1 194 ? -13.476 -0.597 14.021 1.00 88.25 194 PHE A O 1
ATOM 1386 N N . LEU A 1 195 ? -15.026 0.964 14.545 1.00 89.31 195 LEU A N 1
ATOM 1387 C CA . LEU A 1 195 ? -15.362 1.335 13.171 1.00 89.31 195 LEU A CA 1
ATOM 1388 C C . LEU A 1 195 ? -14.173 1.987 12.469 1.00 89.31 195 LEU A C 1
ATOM 1390 O O . LEU A 1 195 ? -13.746 1.493 11.427 1.00 89.31 195 LEU A O 1
ATOM 1394 N N . VAL A 1 196 ? -13.591 3.034 13.053 1.00 91.38 196 VAL A N 1
ATOM 1395 C CA . VAL A 1 196 ? -12.437 3.747 12.490 1.00 91.38 196 VAL A CA 1
ATOM 1396 C C . VAL A 1 196 ? -11.262 2.789 12.309 1.00 91.38 196 VAL A C 1
ATOM 1398 O O . VAL A 1 196 ? -10.691 2.707 11.219 1.00 91.38 196 VAL A O 1
ATOM 1401 N N . GLY A 1 197 ? -10.936 1.992 13.332 1.00 91.88 197 GLY A N 1
ATOM 1402 C CA . GLY A 1 197 ? -9.824 1.046 13.266 1.00 91.88 197 GLY A CA 1
ATOM 1403 C C . GLY A 1 197 ? -10.007 -0.022 12.182 1.00 91.88 197 GLY A C 1
ATOM 1404 O O . GLY A 1 197 ? -9.070 -0.318 11.432 1.00 91.88 197 GLY A O 1
ATOM 1405 N N . SER A 1 198 ? -11.216 -0.580 12.063 1.00 92.31 198 SER A N 1
ATOM 1406 C CA . SER A 1 198 ? -11.523 -1.604 11.056 1.00 92.31 198 SER A CA 1
ATOM 1407 C C . SER A 1 198 ? -11.558 -1.017 9.644 1.00 92.31 198 SER A C 1
ATOM 1409 O O . SER A 1 198 ? -10.937 -1.584 8.747 1.00 92.31 198 SER A O 1
ATOM 1411 N N . LEU A 1 199 ? -12.185 0.149 9.452 1.00 94.31 199 LEU A N 1
ATOM 1412 C CA . LEU A 1 199 ? -12.264 0.828 8.155 1.00 94.31 199 LEU A CA 1
ATOM 1413 C C . LEU A 1 199 ? -10.882 1.192 7.614 1.00 94.31 199 LEU A C 1
ATOM 1415 O O . LEU A 1 199 ? -10.589 0.895 6.459 1.00 94.31 199 LEU A O 1
ATOM 1419 N N . VAL A 1 200 ? -10.006 1.770 8.442 1.00 96.12 200 VAL A N 1
ATOM 1420 C CA . VAL A 1 200 ? -8.631 2.101 8.033 1.00 96.12 200 VAL A CA 1
ATOM 1421 C C . VAL A 1 200 ? -7.867 0.833 7.652 1.00 96.12 200 VAL A C 1
ATOM 1423 O O . VAL A 1 200 ? -7.218 0.783 6.608 1.00 96.12 200 VAL A O 1
ATOM 1426 N N . SER A 1 201 ? -7.967 -0.220 8.467 1.00 95.31 201 SER A N 1
ATOM 1427 C CA . SER A 1 201 ? -7.280 -1.489 8.209 1.00 95.31 201 SER A CA 1
ATOM 1428 C C . SER A 1 201 ? -7.746 -2.144 6.901 1.00 95.31 201 SER A C 1
ATOM 1430 O O . SER A 1 201 ? -6.918 -2.590 6.101 1.00 95.31 201 SER A O 1
ATOM 1432 N N . TRP A 1 202 ? -9.058 -2.177 6.656 1.00 96.06 202 TRP A N 1
ATOM 1433 C CA . TRP A 1 202 ? -9.641 -2.732 5.435 1.00 96.06 202 TRP A CA 1
ATOM 1434 C C . TRP A 1 202 ? -9.362 -1.871 4.208 1.00 96.06 202 TRP A C 1
ATOM 1436 O O . TRP A 1 202 ? -9.095 -2.426 3.148 1.00 96.06 202 TRP A O 1
ATOM 1446 N N . ALA A 1 203 ? -9.342 -0.544 4.343 1.00 97.12 203 ALA A N 1
ATOM 1447 C CA . ALA A 1 203 ? -8.971 0.359 3.259 1.00 97.12 203 ALA A CA 1
ATOM 1448 C C . ALA A 1 203 ? -7.524 0.126 2.803 1.00 97.12 203 ALA A C 1
ATOM 1450 O O . ALA A 1 203 ? -7.265 0.052 1.604 1.00 97.12 203 ALA A O 1
ATOM 1451 N N . LEU A 1 204 ? -6.586 -0.071 3.738 1.00 98.00 204 LEU A N 1
ATOM 1452 C CA . LEU A 1 204 ? -5.197 -0.409 3.405 1.00 98.00 204 LEU A CA 1
ATOM 1453 C C . LEU A 1 204 ? -5.091 -1.765 2.691 1.00 98.00 204 LEU A C 1
ATOM 1455 O O . LEU A 1 204 ? -4.379 -1.880 1.693 1.00 98.00 204 LEU A O 1
ATOM 1459 N N . ALA A 1 205 ? -5.811 -2.784 3.171 1.00 97.75 205 ALA A N 1
ATOM 1460 C CA . ALA A 1 205 ? -5.860 -4.088 2.507 1.00 97.75 205 ALA A CA 1
ATOM 1461 C C . ALA A 1 205 ? -6.489 -3.992 1.107 1.00 97.75 205 ALA A C 1
ATOM 1463 O O . ALA A 1 205 ? -5.968 -4.573 0.158 1.00 97.75 205 ALA A O 1
ATOM 1464 N N . GLY A 1 206 ? -7.564 -3.216 0.961 1.00 97.62 206 GLY A N 1
ATOM 1465 C CA . GLY A 1 206 ? -8.231 -2.958 -0.311 1.00 97.62 206 GLY A CA 1
ATOM 1466 C C . GLY A 1 206 ? -7.334 -2.222 -1.304 1.00 97.62 206 GLY A C 1
ATOM 1467 O O . GLY A 1 206 ? -7.258 -2.626 -2.459 1.00 97.62 206 GLY A O 1
ATOM 1468 N N . ALA A 1 207 ? -6.590 -1.205 -0.860 1.00 97.94 207 ALA A N 1
ATOM 1469 C CA . ALA A 1 207 ? -5.628 -0.490 -1.699 1.00 97.94 207 ALA A CA 1
ATOM 1470 C C . ALA A 1 207 ? -4.515 -1.420 -2.212 1.00 97.94 207 ALA A C 1
ATOM 1472 O O . ALA A 1 207 ? -4.177 -1.390 -3.395 1.00 97.94 207 ALA A O 1
ATOM 1473 N N . ALA A 1 208 ? -3.988 -2.290 -1.346 1.00 98.00 208 ALA A N 1
ATOM 1474 C CA . ALA A 1 208 ? -3.015 -3.305 -1.739 1.00 98.00 208 ALA A CA 1
ATOM 1475 C C . ALA A 1 208 ? -3.602 -4.315 -2.737 1.00 98.00 208 ALA A C 1
ATOM 1477 O O . ALA A 1 208 ? -2.987 -4.591 -3.765 1.00 98.00 208 ALA A O 1
ATOM 1478 N N . ALA A 1 209 ? -4.798 -4.843 -2.460 1.00 97.50 209 ALA A N 1
ATOM 1479 C CA . ALA A 1 209 ? -5.479 -5.780 -3.347 1.00 97.50 209 ALA A CA 1
ATOM 1480 C C . ALA A 1 209 ? -5.752 -5.160 -4.724 1.00 97.50 209 ALA A C 1
ATOM 1482 O O . ALA A 1 209 ? -5.475 -5.794 -5.739 1.00 97.50 209 ALA A O 1
ATOM 1483 N N . LEU A 1 210 ? -6.219 -3.908 -4.762 1.00 96.25 210 LEU A N 1
ATOM 1484 C CA . LEU A 1 210 ? -6.470 -3.164 -5.993 1.00 96.25 210 LEU A CA 1
ATOM 1485 C C . LEU A 1 210 ? -5.189 -2.974 -6.807 1.00 96.25 210 LEU A C 1
ATOM 1487 O O . LEU A 1 210 ? -5.180 -3.253 -8.001 1.00 96.25 210 LEU A O 1
ATOM 1491 N N . MET A 1 211 ? -4.097 -2.546 -6.167 1.00 95.94 211 MET A N 1
ATOM 1492 C CA . MET A 1 211 ? -2.804 -2.398 -6.836 1.00 95.94 211 MET A CA 1
ATOM 1493 C C . MET A 1 211 ? -2.339 -3.712 -7.469 1.00 95.94 211 MET A C 1
ATOM 1495 O O . MET A 1 211 ? -1.911 -3.721 -8.621 1.00 95.94 211 MET A O 1
ATOM 1499 N N . ILE A 1 212 ? -2.434 -4.825 -6.735 1.00 96.75 212 ILE A N 1
ATOM 1500 C CA . ILE A 1 212 ? -2.041 -6.136 -7.260 1.00 96.75 212 ILE A CA 1
ATOM 1501 C C . ILE A 1 212 ? -2.973 -6.541 -8.406 1.00 96.75 212 ILE A C 1
ATOM 1503 O O . ILE A 1 212 ? -2.488 -7.007 -9.429 1.00 96.75 212 ILE A O 1
ATOM 1507 N N . ALA A 1 213 ? -4.285 -6.340 -8.269 1.00 94.69 213 ALA A N 1
ATOM 1508 C CA . ALA A 1 213 ? -5.262 -6.675 -9.301 1.00 94.69 213 ALA A CA 1
ATOM 1509 C C . ALA A 1 213 ? -5.011 -5.914 -10.612 1.00 94.69 213 ALA A C 1
ATOM 1511 O O . ALA A 1 213 ? -5.037 -6.529 -11.670 1.00 94.69 213 ALA A O 1
ATOM 1512 N N . VAL A 1 214 ? -4.693 -4.616 -10.545 1.00 94.25 214 VAL A N 1
ATOM 1513 C CA . VAL A 1 214 ? -4.365 -3.788 -11.723 1.00 94.25 214 VAL A CA 1
ATOM 1514 C C . VAL A 1 214 ? -3.093 -4.263 -12.430 1.00 94.25 214 VAL A C 1
ATOM 1516 O O . VAL A 1 214 ? -2.980 -4.140 -13.646 1.00 94.25 214 VAL A O 1
ATOM 1519 N N . LEU A 1 215 ? -2.129 -4.802 -11.682 1.00 94.56 215 LEU A N 1
ATOM 1520 C CA . LEU A 1 215 ? -0.875 -5.306 -12.241 1.00 94.56 215 LEU A CA 1
ATOM 1521 C C . LEU A 1 215 ? -0.989 -6.734 -12.786 1.00 94.56 215 LEU A C 1
ATOM 1523 O O . LEU A 1 215 ? -0.086 -7.171 -13.497 1.00 94.56 215 LEU A O 1
ATOM 1527 N N . ARG A 1 216 ? -2.047 -7.484 -12.456 1.00 89.88 216 ARG A N 1
ATOM 1528 C CA . ARG A 1 216 ? -2.223 -8.847 -12.969 1.00 89.88 216 ARG A CA 1
ATOM 1529 C C . ARG A 1 216 ? -2.686 -8.802 -14.436 1.00 89.88 216 ARG A C 1
ATOM 1531 O O . ARG A 1 216 ? -3.607 -8.046 -14.733 1.00 89.88 216 ARG A O 1
ATOM 1538 N N . PRO A 1 217 ? -2.039 -9.570 -15.332 1.00 76.56 217 PRO A N 1
ATOM 1539 C CA . PRO A 1 217 ? -2.429 -9.663 -16.737 1.00 76.56 217 PRO A CA 1
ATOM 1540 C C . PRO A 1 217 ? -3.736 -10.435 -16.939 1.00 76.56 217 PRO A C 1
ATOM 1542 O O . PRO A 1 217 ? -4.088 -11.257 -16.058 1.00 76.56 217 PRO A O 1
#

pLDDT: mean 87.74, std 13.48, range [40.31, 98.06]

Organism: NCBI:txid1043493

Secondary structure (DSSP, 8-state):
-HHHHHHHHHHHHHHHHHH--HHHHHHHHHHHHHHHHHHHHHTT-S-HHHHHHHHHHHHHHHHHHHHS-HHHHHHHHHHHHHHHHHHS-S--HHHHHHHHHHHHHHTTHHHHHHHHHHHHHHHTS--S-PPPPP------TTHHHHHHHHHHHHHHHHHTT-HHHHHHHHHHHHHHHHHHHHTSTTT-HHHHHHHHHHHHHHHHHHHHHHHHHHH--

Sequence (217 aa):
MTAAILVAMVAGVEVLGWWSYARTRLVATATWLVIVLVAAGVSDAVGAWGAVALGVGSAGWLVLRWRTDAGVAMGALVIAAGLLLLADGGPDGAAAVIAGLGAAVLLSRTANEVVRDVLERAKALPEDDEPMPEPAGSHLRGGRIIGPLERWLIVGLALVGAEGVIVGLMAAKGIGRFPEISGDRGRGSTAEEFLVGSLVSWALAGAAALMIAVLRP

Foldseek 3Di:
DLLLLLLLLLLQLVVLVVPDDPVCSVVSNVVSLVVSLVVCVVVVVDDPVSSVLSVCLNVLLVVCVVPHFLQVSVVSSLVSSVVVLVVPPFAALVSLVSLLVSLLSCLQQSLVRNLVVQLVVVVPPDDPDDDDDDPPDPPPPCCNVVLSVLLVVLLVCLLVVNVVVNVVVVVVLVVVCVVVQVVPVPPNSSVVSSVSSVVSSVVSSVSSSVSSVRNHD

Radius of gyration: 19.27 Å; chains: 1; bounding box: 48×33×54 Å